Protein AF-A0A1E1EZQ5-F1 (afdb_monomer_lite)

Organism: NCBI:txid120107

Secondary structure (DSSP, 8-state):
--------------------------TTSHHHHHHHHHHHHHHHHHHHHHHHTT-HHHHHHHHHHTT-HHHHHHHHHH-PPPP-----------------------HHHHHHHHHHHHHHS-SSEESSSSEEEEEEEEETTEEEEEEEE-STT----HHHHHHHHHHHHTSTTHHHHHHTT-EEEEEEE-TTS-EEEEEEE-HHHHT-

Structure (mmCIF, N/CA/C/O backbone):
data_AF-A0A1E1EZQ5-F1
#
_entry.id   AF-A0A1E1EZQ5-F1
#
loop_
_atom_site.group_PDB
_atom_site.id
_atom_site.type_symbol
_atom_site.label_atom_id
_atom_site.label_alt_id
_atom_site.label_comp_id
_atom_site.label_asym_id
_atom_site.label_entity_id
_atom_site.label_seq_id
_atom_site.pdbx_PDB_ins_code
_atom_site.Cartn_x
_atom_site.Cartn_y
_atom_site.Cartn_z
_atom_site.occupancy
_atom_site.B_iso_or_equiv
_atom_site.auth_seq_id
_atom_site.auth_comp_id
_atom_site.auth_asym_id
_atom_site.auth_atom_id
_atom_site.pdbx_PDB_model_num
ATOM 1 N N . MET A 1 1 ? 50.805 39.319 35.632 1.00 49.75 1 MET A N 1
ATOM 2 C CA . MET A 1 1 ? 50.889 37.972 35.032 1.00 49.75 1 MET A CA 1
ATOM 3 C C . MET A 1 1 ? 51.175 36.987 36.149 1.00 49.75 1 MET A C 1
ATOM 5 O O . MET A 1 1 ? 52.251 37.059 36.720 1.00 49.75 1 MET A O 1
ATOM 9 N N . ALA A 1 2 ? 50.212 36.142 36.506 1.00 46.16 2 ALA A N 1
ATOM 10 C CA . ALA A 1 2 ? 50.426 34.969 37.350 1.00 46.16 2 ALA A CA 1
ATOM 11 C C . ALA A 1 2 ? 49.254 34.013 37.101 1.00 46.16 2 ALA A C 1
ATOM 13 O O . ALA A 1 2 ? 48.115 34.314 37.449 1.00 46.16 2 ALA A O 1
ATOM 14 N N . MET A 1 3 ? 49.540 32.925 36.389 1.00 56.03 3 MET A N 1
ATOM 15 C CA . MET A 1 3 ? 48.629 31.806 36.165 1.00 56.03 3 MET A CA 1
ATOM 16 C C . MET A 1 3 ? 48.591 30.947 37.431 1.00 56.03 3 MET A C 1
ATOM 18 O O . MET A 1 3 ? 49.641 30.698 38.021 1.00 56.03 3 MET A O 1
ATOM 22 N N . GLY A 1 4 ? 47.407 30.487 37.835 1.00 47.44 4 GLY A N 1
ATOM 23 C CA . GLY A 1 4 ? 47.242 29.657 39.025 1.00 47.44 4 GLY A CA 1
ATOM 24 C C . GLY A 1 4 ? 46.089 28.662 38.911 1.00 47.44 4 GLY A C 1
ATOM 25 O O . GLY A 1 4 ? 44.935 29.055 39.008 1.00 47.44 4 GLY A O 1
ATOM 26 N N . SER A 1 5 ? 46.482 27.393 38.771 1.00 51.91 5 SER A N 1
ATOM 27 C CA . SER A 1 5 ? 45.945 26.192 39.434 1.00 51.91 5 SER A CA 1
ATOM 28 C C . SER A 1 5 ? 44.525 25.686 39.148 1.00 51.91 5 SER A C 1
ATOM 30 O O . SER A 1 5 ? 43.537 26.382 39.335 1.00 51.91 5 SER A O 1
ATOM 32 N N . GLY A 1 6 ? 44.435 24.376 38.872 1.00 53.62 6 GLY A N 1
ATOM 33 C CA . GLY A 1 6 ? 43.202 23.610 39.074 1.00 53.62 6 GLY A CA 1
ATOM 34 C C . GLY A 1 6 ? 43.132 22.266 38.350 1.00 53.62 6 GLY A C 1
ATOM 35 O O . GLY A 1 6 ? 42.333 22.113 37.437 1.00 53.62 6 GLY A O 1
ATOM 36 N N . MET A 1 7 ? 43.963 21.298 38.752 1.00 53.16 7 MET A N 1
ATOM 37 C CA . MET A 1 7 ? 43.863 19.882 38.363 1.00 53.16 7 MET A CA 1
ATOM 38 C C . MET A 1 7 ? 42.531 19.257 38.804 1.00 53.16 7 MET A C 1
ATOM 40 O O . MET A 1 7 ? 42.135 19.442 39.952 1.00 53.16 7 MET A O 1
ATOM 44 N N . VAL A 1 8 ? 41.943 18.389 37.973 1.00 60.91 8 VAL A N 1
ATOM 45 C CA . VAL A 1 8 ? 41.099 17.277 38.447 1.00 60.91 8 VAL A CA 1
ATOM 46 C C . VAL A 1 8 ? 41.465 16.012 37.668 1.00 60.91 8 VAL A C 1
ATOM 48 O O . VAL A 1 8 ? 41.111 15.842 36.505 1.00 60.91 8 VAL A O 1
ATOM 51 N N . HIS A 1 9 ? 42.216 15.140 38.337 1.00 49.03 9 HIS A N 1
ATOM 52 C CA . HIS A 1 9 ? 42.412 13.735 37.990 1.00 49.03 9 HIS A CA 1
ATOM 53 C C . HIS A 1 9 ? 41.211 12.946 38.530 1.00 49.03 9 HIS A C 1
ATOM 55 O O . HIS A 1 9 ? 40.965 12.972 39.735 1.00 49.03 9 HIS A O 1
ATOM 61 N N . CYS A 1 10 ? 40.502 12.200 37.683 1.00 56.31 10 CYS A N 1
ATOM 62 C CA . CYS A 1 10 ? 39.579 11.159 38.139 1.00 56.31 10 CYS A CA 1
ATOM 63 C C . CYS A 1 10 ? 40.251 9.795 37.961 1.00 56.31 10 CYS A C 1
ATOM 65 O O . CYS A 1 10 ? 40.247 9.215 36.878 1.00 56.31 10 CYS A O 1
ATOM 67 N N . ASN A 1 11 ? 40.864 9.331 3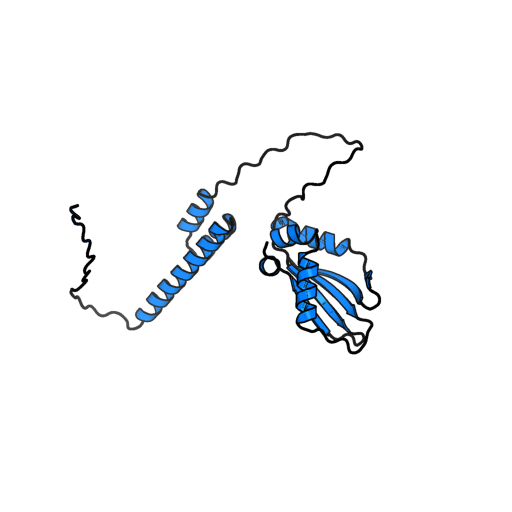9.051 1.00 53.50 11 ASN A N 1
ATOM 68 C CA . ASN A 1 11 ? 41.326 7.963 39.250 1.00 53.50 11 ASN A CA 1
ATOM 69 C C . ASN A 1 11 ? 40.144 7.039 39.600 1.00 53.50 11 ASN A C 1
ATOM 71 O O . ASN A 1 11 ? 39.260 7.422 40.358 1.00 53.50 11 ASN A O 1
ATOM 75 N N . THR A 1 12 ? 40.223 5.812 39.087 1.00 52.25 12 THR A N 1
ATOM 76 C CA . THR A 1 12 ? 40.051 4.547 39.823 1.00 52.25 12 THR A CA 1
ATOM 77 C C . THR A 1 12 ? 38.806 4.344 40.704 1.00 52.25 12 THR A C 1
ATOM 79 O O . THR A 1 12 ? 38.727 4.826 41.827 1.00 52.25 12 THR A O 1
ATOM 82 N N . MET A 1 13 ? 37.930 3.446 40.252 1.00 55.66 13 MET A N 1
ATOM 83 C CA . MET A 1 13 ? 37.245 2.449 41.094 1.00 55.66 13 MET A CA 1
ATOM 84 C C . MET A 1 13 ? 37.500 1.112 40.375 1.00 55.66 13 MET A C 1
ATOM 86 O O . MET A 1 13 ? 37.105 0.978 39.221 1.00 55.66 13 MET A O 1
ATOM 90 N N . ASP A 1 14 ? 38.351 0.183 40.813 1.00 55.91 14 ASP A N 1
ATOM 91 C CA . ASP A 1 14 ? 38.429 -0.570 42.077 1.00 55.91 14 ASP A CA 1
ATOM 92 C C . ASP A 1 14 ? 37.081 -1.113 42.568 1.00 55.91 14 ASP A C 1
ATOM 94 O O . ASP A 1 14 ? 36.277 -0.390 43.147 1.00 55.91 14 ASP A O 1
ATOM 98 N N . MET A 1 15 ? 36.849 -2.399 42.289 1.00 57.53 15 MET A N 1
ATOM 99 C CA . MET A 1 15 ? 35.826 -3.247 42.905 1.00 57.53 15 MET A CA 1
ATOM 100 C C . MET A 1 15 ? 36.392 -4.671 42.980 1.00 57.53 15 MET A C 1
ATOM 102 O O . MET A 1 15 ? 36.168 -5.499 42.094 1.00 57.53 15 MET A O 1
ATOM 106 N N . GLY A 1 16 ? 37.176 -4.932 44.026 1.00 55.81 16 GLY A N 1
ATOM 107 C CA . GLY A 1 16 ? 37.626 -6.264 44.417 1.00 55.81 16 GLY A CA 1
ATOM 108 C C . GLY A 1 16 ? 37.028 -6.701 45.760 1.00 55.81 16 GLY A C 1
ATOM 109 O O . GLY A 1 16 ? 37.144 -5.984 46.747 1.00 55.81 16 GLY A O 1
ATOM 110 N N . GLY A 1 17 ? 36.473 -7.921 45.789 1.00 50.09 17 GLY A N 1
ATOM 111 C CA . GLY A 1 17 ? 36.291 -8.763 46.987 1.00 50.09 17 GLY A CA 1
ATOM 112 C C . GLY A 1 17 ? 34.915 -8.691 47.674 1.00 50.09 17 GLY A C 1
ATOM 113 O O . GLY A 1 17 ? 34.327 -7.627 47.769 1.00 50.09 17 GLY A O 1
ATOM 114 N N . ALA A 1 18 ? 34.333 -9.765 48.219 1.00 50.53 18 ALA A N 1
ATOM 115 C CA . ALA A 1 18 ? 34.749 -11.163 48.340 1.00 50.53 18 ALA A CA 1
ATOM 116 C C . ALA A 1 18 ? 33.577 -12.035 48.870 1.00 50.53 18 ALA A C 1
ATOM 118 O O . ALA A 1 18 ? 32.635 -11.509 49.458 1.00 50.53 18 ALA A O 1
ATOM 119 N N . SER A 1 19 ? 33.753 -13.358 48.735 1.00 47.31 19 SER A N 1
ATOM 120 C CA . SER A 1 19 ? 33.275 -14.454 49.614 1.00 47.31 19 SER A CA 1
ATOM 121 C C . SER A 1 19 ? 31.797 -14.878 49.546 1.00 47.31 19 SER A C 1
ATOM 123 O O . SER A 1 19 ? 30.898 -14.116 49.869 1.00 47.31 19 SER A O 1
ATOM 125 N N . GLN A 1 20 ? 31.492 -16.046 48.959 1.00 54.00 20 GLN A N 1
ATOM 126 C CA . GLN A 1 20 ? 31.566 -17.433 49.493 1.00 54.00 20 GLN A CA 1
ATOM 127 C C . GLN A 1 20 ? 30.376 -17.811 50.386 1.00 54.00 20 GLN A C 1
ATOM 129 O O . GLN A 1 20 ? 30.293 -17.343 51.513 1.00 54.00 20 GLN A O 1
ATOM 134 N N . SER A 1 21 ? 29.532 -18.712 49.865 1.00 44.72 21 SER A N 1
ATOM 135 C CA . SER A 1 21 ? 29.052 -19.926 50.544 1.00 44.72 21 SER A CA 1
ATOM 136 C C . SER A 1 21 ? 28.427 -20.873 49.510 1.00 44.72 21 SER A C 1
ATOM 138 O O . SER A 1 21 ? 27.482 -20.509 48.810 1.00 44.72 21 SER A O 1
ATOM 140 N N . ASP A 1 22 ? 29.027 -22.061 49.408 1.00 56.16 22 ASP A N 1
ATOM 141 C CA . ASP A 1 22 ? 28.487 -23.295 48.838 1.00 56.16 22 ASP A CA 1
ATOM 142 C C . ASP A 1 22 ? 27.118 -23.632 49.438 1.00 56.16 22 ASP A C 1
ATOM 144 O O . ASP A 1 22 ? 26.966 -23.558 50.649 1.00 56.16 22 ASP A O 1
ATOM 148 N N . ASP A 1 23 ? 26.173 -24.057 48.596 1.00 40.31 23 ASP A N 1
ATOM 149 C CA . ASP A 1 23 ? 25.301 -25.206 48.866 1.00 40.31 23 ASP A CA 1
ATOM 150 C C . ASP A 1 23 ? 24.626 -25.628 47.553 1.00 40.31 23 ASP A C 1
ATOM 152 O O . ASP A 1 23 ? 23.948 -24.855 46.870 1.00 40.31 23 ASP A O 1
ATOM 156 N N . GLY A 1 24 ? 24.903 -26.864 47.143 1.00 49.12 24 GLY A N 1
ATOM 157 C CA . GLY A 1 24 ? 24.588 -27.383 45.822 1.00 49.12 24 GLY A CA 1
ATOM 158 C C . GLY A 1 24 ? 23.094 -27.470 45.534 1.00 49.12 24 GLY A C 1
ATOM 159 O O . GLY A 1 24 ? 22.380 -28.215 46.191 1.00 49.12 24 GLY A O 1
ATOM 160 N N . TYR A 1 25 ? 22.647 -26.813 44.463 1.00 42.19 25 TYR A N 1
ATOM 161 C CA . TYR A 1 25 ? 21.398 -27.149 43.786 1.00 42.19 25 TYR A CA 1
ATOM 162 C C . TYR A 1 25 ? 21.505 -26.912 42.275 1.00 42.19 25 TYR A C 1
ATOM 164 O O . TYR A 1 25 ? 21.705 -25.802 41.797 1.00 42.19 25 TYR A O 1
ATOM 172 N N . ALA A 1 26 ? 21.308 -28.006 41.540 1.00 44.31 26 ALA A N 1
ATOM 173 C CA . ALA A 1 26 ? 20.818 -28.087 40.168 1.00 44.31 26 ALA A CA 1
ATOM 174 C C . ALA A 1 26 ? 21.562 -27.290 39.071 1.00 44.31 26 ALA A C 1
ATOM 176 O O . ALA A 1 26 ? 21.316 -26.112 38.811 1.00 44.31 26 ALA A O 1
ATOM 177 N N . LEU A 1 27 ? 22.313 -28.051 38.271 1.00 44.97 27 LEU A N 1
ATOM 178 C CA . LEU A 1 27 ? 22.860 -27.774 36.930 1.00 44.97 27 LEU A CA 1
ATOM 179 C C . LEU A 1 27 ? 21.816 -27.356 35.852 1.00 44.97 27 LEU A C 1
ATOM 181 O O . LEU A 1 27 ? 22.033 -27.555 34.661 1.00 44.97 27 LEU A O 1
ATOM 185 N N . GLY A 1 28 ? 20.683 -26.760 36.244 1.00 45.84 28 GLY A N 1
ATOM 186 C CA . GLY A 1 28 ? 19.595 -26.306 35.370 1.00 45.84 28 GLY A CA 1
ATOM 187 C C . GLY A 1 28 ? 19.236 -24.814 35.466 1.00 45.84 28 GLY A C 1
ATOM 188 O O . GLY A 1 28 ? 18.397 -24.358 34.692 1.00 45.84 28 GLY A O 1
ATOM 189 N N . GLN A 1 29 ? 19.841 -24.023 36.367 1.00 46.94 29 GLN A N 1
ATOM 190 C CA . GLN A 1 29 ? 19.438 -22.616 36.588 1.00 46.94 29 GLN A CA 1
ATOM 191 C C . GLN A 1 29 ? 20.267 -21.545 35.847 1.00 46.94 29 GLN A C 1
ATOM 193 O O . GLN A 1 29 ? 19.779 -20.430 35.652 1.00 46.94 29 GLN A O 1
ATOM 198 N N . GLY A 1 30 ? 21.478 -21.852 35.365 1.00 43.47 30 GLY A N 1
ATOM 199 C CA . GLY A 1 30 ? 22.381 -20.840 34.785 1.00 43.47 30 GLY A CA 1
ATOM 200 C C . GLY A 1 30 ? 21.897 -20.225 33.464 1.00 43.47 30 GLY A C 1
ATOM 201 O O . GLY A 1 30 ? 21.996 -19.016 33.256 1.00 43.47 30 GLY A O 1
ATOM 202 N N . ILE A 1 31 ? 21.300 -21.034 32.584 1.00 47.28 31 ILE A N 1
ATOM 203 C CA . ILE A 1 31 ? 20.773 -20.559 31.293 1.00 47.28 31 ILE A CA 1
ATOM 204 C C . ILE A 1 31 ? 19.372 -19.950 31.472 1.00 47.28 31 ILE A C 1
ATOM 206 O O . ILE A 1 31 ? 19.047 -18.944 30.844 1.00 47.28 31 ILE A O 1
ATOM 210 N N . GLY A 1 32 ? 18.564 -20.486 32.394 1.00 44.72 32 GLY A N 1
ATOM 211 C CA . GLY A 1 32 ? 17.234 -19.958 32.711 1.00 44.72 32 GLY A CA 1
ATOM 212 C C . GLY A 1 32 ? 17.267 -18.525 33.254 1.00 44.72 32 GLY A C 1
ATOM 213 O O . GLY A 1 32 ? 16.461 -17.698 32.832 1.00 44.72 32 GLY A O 1
ATOM 214 N N . ALA A 1 33 ? 18.240 -18.193 34.111 1.00 45.53 33 ALA A N 1
ATOM 215 C CA . ALA A 1 33 ? 18.406 -16.843 34.658 1.00 45.53 33 ALA A CA 1
ATOM 216 C C . ALA A 1 33 ? 18.876 -15.816 33.606 1.00 45.53 33 ALA A C 1
ATOM 218 O O . ALA A 1 33 ? 18.446 -14.660 33.626 1.00 45.53 33 ALA A O 1
ATOM 219 N N . LEU A 1 34 ? 19.706 -16.234 32.644 1.00 44.53 34 LEU A N 1
ATOM 220 C CA . LEU A 1 34 ? 20.124 -15.397 31.512 1.00 44.53 34 LEU A CA 1
ATOM 221 C C . LEU A 1 34 ? 18.986 -15.194 30.500 1.00 44.53 34 LEU A C 1
ATOM 223 O O . LEU A 1 34 ? 18.794 -14.078 30.016 1.00 44.53 34 LEU A O 1
ATOM 227 N N . ILE A 1 35 ? 18.173 -16.225 30.242 1.00 48.00 35 ILE A N 1
ATOM 228 C CA . ILE A 1 35 ? 16.964 -16.114 29.410 1.00 48.00 35 ILE A CA 1
ATOM 229 C C . ILE A 1 35 ? 15.911 -15.228 30.098 1.00 48.00 35 ILE A C 1
ATOM 231 O O . ILE A 1 35 ? 15.263 -14.417 29.431 1.00 48.00 35 ILE A O 1
ATOM 235 N N . ALA A 1 36 ? 15.772 -15.314 31.424 1.00 49.09 36 ALA A N 1
ATOM 236 C CA . ALA A 1 36 ? 14.891 -14.444 32.201 1.00 49.09 36 ALA A CA 1
ATOM 237 C C . ALA A 1 36 ? 15.356 -12.974 32.173 1.00 49.09 36 ALA A C 1
ATOM 239 O O . ALA A 1 36 ? 14.542 -12.089 31.906 1.00 49.09 36 ALA A O 1
ATOM 240 N N . ARG A 1 37 ? 16.663 -12.702 32.341 1.00 52.97 37 ARG A N 1
ATOM 241 C CA . ARG A 1 37 ? 17.233 -11.342 32.219 1.00 52.97 37 ARG A CA 1
ATOM 242 C C . ARG A 1 37 ? 17.135 -10.776 30.799 1.00 52.97 37 ARG A C 1
ATOM 244 O O . ARG A 1 37 ? 16.826 -9.598 30.633 1.00 52.97 37 ARG A O 1
ATOM 251 N N . GLY A 1 38 ? 17.353 -11.600 29.773 1.00 54.94 38 GLY A N 1
ATOM 252 C CA . GLY A 1 38 ? 17.235 -11.181 28.373 1.00 54.94 38 GLY A CA 1
ATOM 253 C C . GLY A 1 38 ? 15.808 -10.768 28.002 1.00 54.94 38 GLY A C 1
ATOM 254 O O . GLY A 1 38 ? 15.601 -9.717 27.394 1.00 54.94 38 GLY A O 1
ATOM 255 N N . ARG A 1 39 ? 14.811 -11.550 28.440 1.00 63.34 39 ARG A N 1
ATOM 256 C CA . ARG A 1 39 ? 13.388 -11.249 28.210 1.00 63.34 39 ARG A CA 1
ATOM 257 C C . ARG A 1 39 ? 12.944 -9.957 28.892 1.00 63.34 39 ARG A C 1
ATOM 259 O O . ARG A 1 39 ? 12.151 -9.215 28.313 1.00 63.34 39 ARG A O 1
ATOM 266 N N . GLU A 1 40 ? 13.482 -9.658 30.071 1.00 74.62 40 GLU A N 1
ATOM 267 C CA . GLU A 1 40 ? 13.155 -8.432 30.800 1.00 74.62 40 GLU A CA 1
ATOM 268 C C . GLU A 1 40 ? 13.688 -7.171 30.094 1.00 74.62 40 GLU A C 1
ATOM 270 O O . GLU A 1 40 ? 12.958 -6.188 29.949 1.00 74.62 40 GLU A O 1
ATOM 275 N N . ASN A 1 41 ? 14.915 -7.207 29.564 1.00 76.12 41 ASN A N 1
ATOM 276 C CA . ASN A 1 41 ? 15.474 -6.073 28.819 1.00 76.12 41 ASN A CA 1
ATOM 277 C C . ASN A 1 41 ? 14.702 -5.786 27.524 1.00 76.12 41 ASN A C 1
ATOM 279 O O . ASN A 1 41 ? 14.422 -4.626 27.212 1.00 76.12 41 ASN A O 1
ATOM 283 N N . SER A 1 42 ? 14.305 -6.825 26.784 1.00 80.19 42 SER A N 1
ATOM 284 C CA . SER A 1 42 ? 13.473 -6.657 25.586 1.00 80.19 42 SER A CA 1
ATOM 285 C C . SER A 1 42 ? 12.086 -6.111 25.921 1.00 80.19 42 SER A C 1
ATOM 287 O O . SER A 1 42 ? 11.571 -5.262 25.193 1.00 80.19 42 SER A O 1
ATOM 289 N N . PHE A 1 43 ? 11.497 -6.559 27.033 1.00 86.81 43 PHE A N 1
ATOM 290 C CA . PHE A 1 43 ? 10.214 -6.062 27.513 1.00 86.81 43 PHE A CA 1
ATOM 291 C C . PHE A 1 43 ? 10.279 -4.567 27.849 1.00 86.81 43 PHE A C 1
ATOM 293 O O . PHE A 1 43 ? 9.500 -3.791 27.299 1.00 86.81 43 PHE A O 1
ATOM 300 N N . ARG A 1 44 ? 11.255 -4.139 28.662 1.00 84.69 44 ARG A N 1
ATOM 301 C CA . ARG A 1 44 ? 11.428 -2.723 29.036 1.00 84.69 44 ARG A CA 1
ATOM 302 C C . ARG A 1 44 ? 11.678 -1.832 27.826 1.00 84.69 44 ARG A C 1
ATOM 304 O O . ARG A 1 44 ? 11.079 -0.767 27.725 1.00 84.69 44 ARG A O 1
ATOM 311 N N . LYS A 1 45 ? 12.510 -2.283 26.879 1.00 87.25 45 LYS A N 1
ATOM 312 C CA . LYS A 1 45 ? 12.786 -1.536 25.644 1.00 87.25 45 LYS A CA 1
ATOM 313 C C . LYS A 1 45 ? 11.523 -1.358 24.800 1.00 87.25 45 LYS A C 1
ATOM 315 O O . LYS A 1 45 ? 11.288 -0.271 24.283 1.00 87.25 45 LYS A O 1
ATOM 320 N N . LYS A 1 46 ? 10.692 -2.400 24.697 1.00 88.19 46 LYS A N 1
ATOM 321 C CA . LYS A 1 46 ? 9.451 -2.361 23.915 1.00 88.19 46 LYS A CA 1
ATOM 322 C C . LYS A 1 46 ? 8.370 -1.505 24.577 1.00 88.19 46 LYS A C 1
ATOM 324 O O . LYS A 1 46 ? 7.772 -0.681 23.897 1.00 88.19 46 LYS A O 1
ATOM 329 N N . VAL A 1 47 ? 8.174 -1.644 25.889 1.00 86.69 47 VAL A N 1
ATOM 330 C CA . VAL A 1 47 ? 7.253 -0.793 26.663 1.00 86.69 47 VAL A CA 1
ATOM 331 C C . VAL A 1 47 ? 7.701 0.668 26.611 1.00 86.69 47 VAL A C 1
ATOM 333 O O . VAL A 1 47 ? 6.892 1.539 26.318 1.00 86.69 47 VAL A O 1
ATOM 336 N N . GLY A 1 48 ? 8.995 0.944 26.797 1.00 85.00 48 GLY A N 1
ATOM 337 C CA . GLY A 1 48 ? 9.546 2.296 26.683 1.00 85.00 48 GLY A CA 1
ATOM 338 C C . GLY A 1 48 ? 9.353 2.902 25.291 1.00 85.00 48 GLY A C 1
ATOM 339 O O . GLY A 1 48 ? 9.006 4.071 25.182 1.00 85.00 48 GLY A O 1
ATOM 340 N N . GLN A 1 49 ? 9.502 2.105 24.229 1.00 85.94 49 GLN A N 1
ATOM 341 C CA . GLN A 1 49 ? 9.240 2.556 22.861 1.00 85.94 49 GLN A CA 1
ATOM 342 C C . GLN A 1 49 ? 7.752 2.854 22.620 1.00 85.94 49 GLN A C 1
ATOM 344 O O . GLN A 1 49 ? 7.433 3.851 21.982 1.00 85.94 49 GLN A O 1
ATOM 349 N N . MET A 1 50 ? 6.841 2.031 23.150 1.00 86.81 50 MET A N 1
ATOM 350 C CA . MET A 1 50 ? 5.394 2.276 23.067 1.00 86.81 50 MET A CA 1
ATOM 351 C C . MET A 1 50 ? 5.001 3.563 23.799 1.00 86.81 50 MET A C 1
ATOM 353 O O . MET A 1 50 ? 4.313 4.403 23.227 1.00 86.81 50 MET A O 1
ATOM 357 N N . LEU A 1 51 ? 5.525 3.769 25.011 1.00 84.44 51 LEU A N 1
ATOM 358 C CA . LEU A 1 51 ? 5.297 4.993 25.780 1.00 84.44 51 LEU A CA 1
ATOM 359 C C . LEU A 1 51 ? 5.879 6.232 25.085 1.00 84.44 51 LEU A C 1
ATOM 361 O O . LEU A 1 51 ? 5.208 7.257 25.014 1.00 84.44 51 LEU A O 1
ATOM 365 N N . ALA A 1 52 ? 7.085 6.137 24.516 1.00 77.31 52 ALA A N 1
ATOM 366 C CA . ALA A 1 52 ? 7.702 7.230 23.759 1.00 77.31 52 ALA A CA 1
ATOM 367 C C . ALA A 1 52 ? 6.903 7.612 22.499 1.00 77.31 52 ALA A C 1
ATOM 369 O O . ALA A 1 52 ? 6.903 8.772 22.100 1.00 77.31 52 ALA A O 1
ATOM 370 N N . ASN A 1 53 ? 6.191 6.653 21.902 1.00 75.69 53 ASN A N 1
ATOM 371 C CA . ASN A 1 53 ? 5.309 6.879 20.756 1.00 75.69 53 ASN A CA 1
ATOM 372 C C . ASN A 1 53 ? 3.909 7.389 21.152 1.00 75.69 53 ASN A C 1
ATOM 374 O O . ASN A 1 53 ? 3.067 7.580 20.276 1.00 75.69 53 ASN A O 1
ATOM 378 N N . GLY A 1 54 ? 3.637 7.577 22.449 1.00 81.62 54 GLY A N 1
ATOM 379 C CA . GLY A 1 54 ? 2.319 7.965 22.960 1.00 81.62 54 GLY A CA 1
ATOM 380 C C . GLY A 1 54 ? 1.294 6.825 23.007 1.00 81.62 54 GLY A C 1
ATOM 381 O O . GLY A 1 54 ? 0.127 7.074 23.304 1.00 81.62 54 GLY A O 1
ATOM 382 N N . ASP A 1 55 ? 1.702 5.575 22.758 1.00 84.94 55 ASP A N 1
ATOM 383 C CA . ASP A 1 55 ? 0.832 4.393 22.811 1.00 84.94 55 ASP A CA 1
ATOM 384 C C . ASP A 1 55 ? 0.752 3.825 24.236 1.00 84.94 55 ASP A C 1
ATOM 386 O O . ASP A 1 55 ? 1.303 2.780 24.599 1.00 84.94 55 ASP A O 1
ATOM 390 N N . CYS A 1 56 ? 0.073 4.603 25.065 1.00 87.44 56 CYS A N 1
ATOM 391 C CA . CYS A 1 56 ? -0.112 4.386 26.491 1.00 87.44 56 CYS A CA 1
ATOM 392 C C . CYS A 1 56 ? -0.940 3.112 26.785 1.00 87.44 56 CYS A C 1
ATOM 394 O O . CYS A 1 56 ? -0.577 2.290 27.631 1.00 87.44 56 CYS A O 1
ATOM 396 N N . GLU A 1 57 ? -2.024 2.902 26.030 1.00 86.88 57 GLU A N 1
ATOM 397 C CA . GLU A 1 57 ? -2.891 1.720 26.144 1.00 86.88 57 GLU A CA 1
ATOM 398 C C . GLU A 1 57 ? -2.212 0.444 25.631 1.00 86.88 57 GLU A C 1
ATOM 400 O O . GLU A 1 57 ? -2.314 -0.610 26.271 1.00 86.88 57 GLU A O 1
ATOM 405 N N . GLY A 1 58 ? -1.486 0.522 24.510 1.00 87.94 58 GLY A N 1
ATOM 406 C CA . GLY A 1 58 ? -0.736 -0.606 23.964 1.00 87.94 58 GLY A CA 1
ATOM 407 C C . GLY A 1 58 ? 0.355 -1.085 24.919 1.00 87.94 58 GLY A C 1
ATOM 408 O O . GLY A 1 58 ? 0.488 -2.291 25.154 1.00 87.94 58 GLY A O 1
ATOM 409 N N . ALA A 1 59 ? 1.068 -0.150 25.555 1.00 90.12 59 ALA A N 1
ATOM 410 C CA . ALA A 1 59 ? 2.059 -0.451 26.586 1.00 90.12 59 ALA A CA 1
ATOM 411 C C . ALA A 1 59 ? 1.444 -1.185 27.793 1.00 90.12 59 ALA A C 1
ATOM 413 O O . ALA A 1 59 ? 1.992 -2.197 28.244 1.00 90.12 59 ALA A O 1
ATOM 414 N N . ALA A 1 60 ? 0.287 -0.725 28.282 1.00 88.62 60 ALA A N 1
ATOM 415 C CA . ALA A 1 60 ? -0.419 -1.354 29.396 1.00 88.62 60 ALA A CA 1
ATOM 416 C C . ALA A 1 60 ? -0.891 -2.776 29.048 1.00 88.62 60 ALA A C 1
ATOM 418 O O . ALA A 1 60 ? -0.617 -3.720 29.792 1.00 88.62 60 ALA A O 1
ATOM 419 N N . ARG A 1 61 ? -1.531 -2.970 27.885 1.00 88.19 61 ARG A N 1
ATOM 420 C CA . ARG A 1 61 ? -1.993 -4.301 27.443 1.00 88.19 61 ARG A CA 1
ATOM 421 C C . ARG A 1 61 ? -0.834 -5.270 27.241 1.00 88.19 61 ARG A C 1
ATOM 423 O O . ARG A 1 61 ? -0.932 -6.424 27.653 1.00 88.19 61 ARG A O 1
ATOM 430 N N . PHE A 1 62 ? 0.277 -4.802 26.676 1.00 89.44 62 PHE A N 1
ATOM 431 C CA . PHE A 1 62 ? 1.472 -5.622 26.502 1.00 89.44 62 PHE A CA 1
ATOM 432 C C . PHE A 1 62 ? 2.073 -6.059 27.848 1.00 89.44 62 PHE A C 1
ATOM 434 O O . PHE A 1 62 ? 2.503 -7.204 27.987 1.00 89.44 62 PHE A O 1
ATOM 441 N N . ALA A 1 63 ? 2.060 -5.189 28.864 1.00 87.12 63 ALA A N 1
ATOM 442 C CA . ALA A 1 63 ? 2.486 -5.539 30.219 1.00 87.12 63 ALA A CA 1
ATOM 443 C C . ALA A 1 63 ? 1.580 -6.598 30.871 1.00 87.12 63 ALA A C 1
ATOM 445 O O . ALA A 1 63 ? 2.088 -7.575 31.429 1.00 87.12 63 ALA A O 1
ATOM 446 N N . LEU A 1 64 ? 0.259 -6.458 30.734 1.00 85.56 64 LEU A N 1
ATOM 447 C CA . LEU A 1 64 ? -0.713 -7.431 31.243 1.00 85.56 64 LEU A CA 1
ATOM 448 C C . LEU A 1 64 ? -0.565 -8.799 30.558 1.00 85.56 64 LEU A C 1
ATOM 450 O O . LEU A 1 64 ? -0.519 -9.822 31.238 1.00 85.56 64 LEU A O 1
ATOM 454 N N . GLU A 1 65 ? -0.411 -8.825 29.230 1.00 86.94 65 GLU A N 1
ATOM 455 C CA . GLU A 1 65 ? -0.254 -10.064 28.452 1.00 86.94 65 GLU A CA 1
ATOM 456 C C . GLU A 1 65 ? 1.025 -10.828 28.824 1.00 86.94 65 GLU A C 1
ATOM 458 O O . GLU A 1 65 ? 1.062 -12.058 28.809 1.00 86.94 65 GLU A O 1
ATOM 463 N N . LYS A 1 66 ? 2.088 -10.112 29.208 1.00 88.06 66 LYS A N 1
ATOM 464 C CA . LYS A 1 66 ? 3.329 -10.724 29.709 1.00 88.06 66 LYS A CA 1
ATOM 465 C C . LYS A 1 66 ? 3.286 -11.070 31.200 1.00 88.06 66 LYS A C 1
ATOM 467 O O . LYS A 1 66 ? 4.322 -11.416 31.766 1.00 88.06 66 LYS A O 1
ATOM 472 N N . GLY A 1 67 ? 2.110 -11.011 31.829 1.00 86.62 67 GLY A N 1
ATOM 473 C CA . GLY A 1 67 ? 1.900 -11.390 33.226 1.00 86.62 67 GLY A CA 1
ATOM 474 C C . GLY A 1 67 ? 2.459 -10.384 34.235 1.00 86.62 67 GLY A C 1
ATOM 475 O O . GLY A 1 67 ? 2.632 -10.719 35.403 1.00 86.62 67 GLY A O 1
ATOM 476 N N . ARG A 1 68 ? 2.764 -9.150 33.812 1.00 84.12 68 ARG A N 1
ATOM 477 C CA . ARG A 1 68 ? 3.211 -8.051 34.684 1.00 84.12 68 ARG A CA 1
ATOM 478 C C . ARG A 1 68 ? 2.003 -7.197 35.072 1.00 84.12 68 ARG A C 1
ATOM 480 O O . ARG A 1 68 ? 1.900 -6.036 34.683 1.00 84.12 68 ARG A O 1
ATOM 487 N N . LEU A 1 69 ? 1.081 -7.813 35.813 1.00 83.25 69 LEU A N 1
ATOM 488 C CA . LEU A 1 69 ? -0.223 -7.241 36.171 1.00 83.25 69 LEU A CA 1
ATOM 489 C C . LEU A 1 69 ? -0.104 -5.882 36.877 1.00 83.25 69 LEU A C 1
ATOM 491 O O . LEU A 1 69 ? -0.796 -4.941 36.500 1.00 83.25 69 LEU A O 1
ATOM 495 N N . GLU A 1 70 ? 0.819 -5.764 37.834 1.00 81.31 70 GLU A N 1
ATOM 496 C CA . GLU A 1 70 ? 1.029 -4.526 38.597 1.00 81.31 70 GLU A CA 1
ATOM 497 C C . GLU A 1 70 ? 1.537 -3.387 37.713 1.00 81.31 70 GLU A C 1
ATOM 499 O O . GLU A 1 70 ? 0.961 -2.304 37.704 1.00 81.31 70 GLU A O 1
ATOM 504 N N . LEU A 1 71 ? 2.550 -3.653 36.883 1.00 81.12 71 LEU A N 1
ATOM 505 C CA . LEU A 1 71 ? 3.092 -2.653 35.964 1.00 81.12 71 LEU A CA 1
ATOM 506 C C . LEU A 1 71 ? 2.056 -2.227 34.916 1.00 81.12 71 LEU A C 1
ATOM 508 O O . LEU A 1 71 ? 1.954 -1.047 34.597 1.00 81.12 71 LEU A O 1
ATOM 512 N N . GLY A 1 72 ? 1.282 -3.174 34.379 1.00 81.12 72 GLY A N 1
ATOM 513 C CA . GLY A 1 72 ? 0.219 -2.869 33.423 1.00 81.12 72 GLY A CA 1
ATOM 514 C C . GLY A 1 72 ? -0.870 -1.979 34.023 1.00 81.12 72 GLY A C 1
ATOM 515 O O . GLY A 1 72 ? -1.314 -1.039 33.365 1.00 81.12 72 GLY A O 1
ATOM 516 N N . ALA A 1 73 ? -1.251 -2.226 35.279 1.00 81.62 73 ALA A N 1
ATOM 517 C CA . ALA A 1 73 ? -2.210 -1.393 36.000 1.00 81.62 73 ALA A CA 1
ATOM 518 C C . ALA A 1 73 ? -1.654 0.010 36.309 1.00 81.62 73 ALA A C 1
ATOM 520 O O . ALA A 1 73 ? -2.375 0.995 36.150 1.00 81.62 73 ALA A O 1
ATOM 521 N N . ASP A 1 74 ? -0.378 0.120 36.690 1.00 84.06 74 ASP A N 1
ATOM 522 C CA . ASP A 1 74 ? 0.277 1.407 36.964 1.00 84.06 74 ASP A CA 1
ATOM 523 C C . ASP A 1 74 ? 0.422 2.267 35.697 1.00 84.06 74 ASP A C 1
ATOM 525 O O . ASP A 1 74 ? 0.127 3.466 35.703 1.00 84.06 74 ASP A O 1
ATOM 529 N N . ILE A 1 75 ? 0.781 1.648 34.564 1.00 82.25 75 ILE A N 1
ATOM 530 C CA . ILE A 1 75 ? 0.808 2.321 33.257 1.00 82.25 75 ILE A CA 1
ATOM 531 C C . ILE A 1 75 ? -0.604 2.795 32.888 1.00 82.25 75 ILE A C 1
ATOM 533 O O . ILE A 1 75 ? -0.793 3.968 32.584 1.00 82.25 75 ILE A O 1
ATOM 537 N N . ALA A 1 76 ? -1.620 1.934 32.998 1.00 81.19 76 ALA A N 1
ATOM 538 C CA . ALA A 1 76 ? -3.000 2.312 32.685 1.00 81.19 76 ALA A CA 1
ATOM 539 C C . ALA A 1 76 ? -3.518 3.470 33.560 1.00 81.19 76 ALA A C 1
ATOM 541 O O . ALA A 1 76 ? -4.242 4.337 33.077 1.00 81.19 76 ALA A O 1
ATOM 542 N N . LYS A 1 77 ? -3.128 3.512 34.840 1.00 83.50 77 LYS A N 1
ATOM 543 C CA . LYS A 1 77 ? -3.537 4.555 35.791 1.00 83.50 77 LYS A CA 1
ATOM 544 C C . LYS A 1 77 ? -2.794 5.879 35.589 1.00 83.50 77 LYS A C 1
ATOM 546 O O . LYS A 1 77 ? -3.368 6.942 35.825 1.00 83.50 77 LYS A O 1
ATOM 551 N N . SER A 1 78 ? -1.526 5.824 35.181 1.00 80.12 78 SER A N 1
ATOM 552 C CA . SER A 1 78 ? -0.704 7.009 34.892 1.00 80.12 78 SER A CA 1
ATOM 553 C C . SER A 1 78 ? -1.021 7.637 33.533 1.00 80.12 78 SER A C 1
ATOM 555 O O . SER A 1 78 ? -0.839 8.845 33.364 1.00 80.12 78 SER A O 1
ATOM 557 N N . CYS A 1 79 ? -1.585 6.867 32.601 1.00 77.75 79 CYS A N 1
ATOM 558 C CA . CYS A 1 79 ? -2.167 7.390 31.372 1.00 77.75 79 CYS A CA 1
ATOM 559 C C . CYS A 1 79 ? -3.459 8.160 31.687 1.00 77.75 79 CYS A C 1
ATOM 561 O O . CYS A 1 79 ? -4.568 7.646 31.564 1.00 77.75 79 CYS A O 1
ATOM 563 N N . LYS A 1 80 ? -3.331 9.433 32.083 1.00 57.94 80 LYS A N 1
ATOM 564 C CA . LYS A 1 80 ? -4.450 10.375 31.984 1.00 57.94 80 LYS A CA 1
ATOM 565 C C . LYS A 1 80 ? -4.758 10.553 30.494 1.00 57.94 80 LYS A C 1
ATOM 567 O O . LYS A 1 80 ? -3.889 11.073 29.791 1.00 57.94 80 LYS A O 1
ATOM 572 N N . PRO A 1 81 ? -5.946 10.162 29.992 1.00 51.47 81 PRO A N 1
ATOM 573 C CA . PRO A 1 81 ? -6.349 10.584 28.661 1.00 51.47 81 PRO A CA 1
ATOM 574 C C . PRO A 1 81 ? -6.293 12.112 28.638 1.00 51.47 81 PRO A C 1
ATOM 576 O O . PRO A 1 81 ? -6.766 12.766 29.575 1.00 51.47 81 PRO A O 1
ATOM 579 N N . ALA A 1 82 ? -5.666 12.688 27.610 1.00 42.94 82 ALA A N 1
ATOM 580 C CA . ALA A 1 82 ? -5.770 14.123 27.385 1.00 42.94 82 ALA A CA 1
ATOM 581 C C . ALA A 1 82 ? -7.270 14.479 27.395 1.00 42.94 82 ALA A C 1
ATOM 583 O O . ALA A 1 82 ? -8.053 13.756 26.767 1.00 42.94 82 ALA A O 1
ATOM 584 N N . PRO A 1 83 ? -7.705 15.499 28.158 1.00 36.72 83 PRO A N 1
ATOM 585 C CA . PRO A 1 83 ? -9.124 15.782 28.299 1.00 36.72 83 PRO A CA 1
ATOM 586 C C . PRO A 1 83 ? -9.740 15.997 26.911 1.00 36.72 83 PRO A C 1
ATOM 588 O O . PRO A 1 83 ? -9.116 16.656 26.072 1.00 36.72 83 PRO A O 1
ATOM 591 N N . PRO A 1 84 ? -10.943 15.456 26.648 1.00 40.88 84 PRO A N 1
ATOM 592 C CA . PRO A 1 84 ? -11.639 15.729 25.406 1.00 40.88 84 PRO A CA 1
ATOM 593 C C . PRO A 1 84 ? -11.919 17.232 25.373 1.00 40.88 84 PRO A C 1
ATOM 595 O O . PRO A 1 84 ? -12.702 17.740 26.176 1.00 40.88 84 PRO A O 1
ATOM 598 N N . MET A 1 85 ? -11.255 17.962 24.476 1.00 39.22 85 MET A N 1
ATOM 599 C CA . MET A 1 85 ? -11.680 19.316 24.137 1.00 39.22 85 MET A CA 1
ATOM 600 C C . MET A 1 85 ? -13.093 19.184 23.575 1.00 39.22 85 MET A C 1
ATOM 602 O O . MET A 1 85 ? -13.317 18.586 22.523 1.00 39.22 85 MET A O 1
ATOM 606 N N . ALA A 1 86 ? -14.042 19.628 24.390 1.00 36.56 86 ALA A N 1
ATOM 607 C CA . ALA A 1 86 ? -15.456 19.403 24.227 1.00 36.56 86 ALA A CA 1
ATOM 608 C C . ALA A 1 86 ? -15.969 19.953 22.894 1.00 36.56 86 ALA A C 1
ATOM 610 O O . ALA A 1 86 ? -15.689 21.086 22.505 1.00 36.56 86 ALA A O 1
ATOM 611 N N . SER A 1 87 ? -16.805 19.134 22.257 1.00 51.03 87 SER A N 1
ATOM 612 C CA . SER A 1 87 ? -17.854 19.584 21.353 1.00 51.03 87 SER A CA 1
ATOM 613 C C . SER A 1 87 ? -18.645 20.732 21.977 1.00 51.03 87 SER A C 1
ATOM 615 O O . SER A 1 87 ? -19.279 20.568 23.018 1.00 51.03 87 SER A O 1
ATOM 617 N N . ALA A 1 88 ? -18.683 21.858 21.282 1.00 38.81 88 ALA A N 1
ATOM 618 C CA . ALA A 1 88 ? -19.799 22.786 21.306 1.00 38.81 88 ALA A CA 1
ATOM 619 C C . ALA A 1 88 ? -19.958 23.349 19.887 1.00 38.81 88 ALA A C 1
ATOM 621 O O . ALA A 1 88 ? -18.983 23.401 19.145 1.00 38.81 88 ALA A O 1
ATOM 622 N N . TYR A 1 89 ? -21.184 23.756 19.552 1.00 34.62 89 TYR A N 1
ATOM 623 C CA . TYR A 1 89 ? -21.713 24.161 18.236 1.00 34.62 89 TYR A CA 1
ATOM 624 C C . TYR A 1 89 ? -22.221 22.971 17.400 1.00 34.62 89 TYR A C 1
ATOM 626 O O . TYR A 1 89 ? -21.501 22.368 16.618 1.00 34.62 89 TYR A O 1
ATOM 634 N N . ILE A 1 90 ? -23.402 22.425 17.715 1.00 41.75 90 ILE A N 1
ATOM 635 C CA . ILE A 1 90 ? -24.756 22.955 17.430 1.00 41.75 90 ILE A CA 1
ATOM 636 C C . ILE A 1 90 ? -25.039 23.045 15.923 1.00 41.75 90 ILE A C 1
ATOM 638 O O . ILE A 1 90 ? -24.443 23.827 15.192 1.00 41.75 90 ILE A O 1
ATOM 642 N N . ASN A 1 91 ? -26.025 22.240 15.520 1.00 58.38 91 ASN A N 1
ATOM 643 C CA . ASN A 1 91 ? -26.799 22.275 14.282 1.00 58.38 91 ASN A CA 1
ATOM 644 C C . ASN A 1 91 ? -26.988 23.677 13.673 1.00 58.38 91 ASN A C 1
ATOM 646 O O . ASN A 1 91 ? -27.538 24.541 14.354 1.00 58.38 91 ASN A O 1
ATOM 650 N N . LYS A 1 92 ? -26.668 23.831 12.374 1.00 36.47 92 LYS A N 1
ATOM 651 C CA . LYS A 1 92 ? -27.498 24.445 11.300 1.00 36.47 92 LYS A CA 1
ATOM 652 C C . LYS A 1 92 ? -26.649 24.634 10.019 1.00 36.47 92 LYS A C 1
ATOM 654 O O . LYS A 1 92 ? -25.718 25.430 10.057 1.00 36.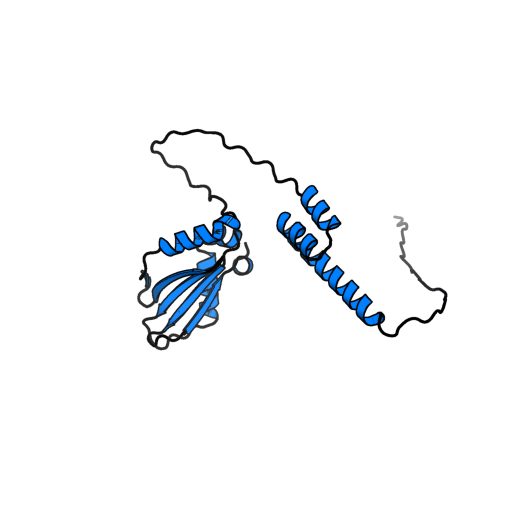47 92 LYS A O 1
ATOM 659 N N . PRO A 1 93 ? -26.939 23.973 8.877 1.00 56.97 93 PRO A N 1
ATOM 660 C CA . PRO A 1 93 ? -26.369 24.386 7.590 1.00 56.97 93 PRO A CA 1
ATOM 661 C C . PRO A 1 93 ? -27.082 25.672 7.123 1.00 56.97 93 PRO A C 1
ATOM 663 O O . PRO A 1 93 ? -28.296 25.791 7.326 1.00 56.97 93 PRO A O 1
ATOM 666 N N . PRO A 1 94 ? -26.367 26.654 6.537 1.00 52.25 94 PRO A N 1
ATOM 667 C CA . PRO A 1 94 ? -26.093 26.567 5.101 1.00 52.25 94 PRO A CA 1
ATOM 668 C C . PRO A 1 94 ? -24.738 27.140 4.628 1.00 52.25 94 PRO A C 1
ATOM 670 O O . PRO A 1 94 ? -24.121 27.975 5.275 1.00 52.25 94 PRO A O 1
ATOM 673 N N . ALA A 1 95 ? -24.349 26.659 3.442 1.00 51.31 95 ALA A N 1
ATOM 674 C CA . ALA A 1 95 ? -23.573 27.306 2.378 1.00 51.31 95 ALA A CA 1
ATOM 675 C C . ALA A 1 95 ? -22.508 28.354 2.764 1.00 51.31 95 ALA A C 1
ATOM 677 O O . ALA A 1 95 ? -22.819 29.501 3.066 1.00 51.31 95 ALA A O 1
ATOM 678 N N . GLY A 1 96 ? -21.237 27.995 2.579 1.00 44.66 96 GLY A N 1
ATOM 679 C CA . GLY A 1 96 ? -20.126 28.950 2.573 1.00 44.66 96 GLY A CA 1
ATOM 680 C C . GLY A 1 96 ? -18.853 28.303 3.093 1.00 44.66 96 GLY A C 1
ATOM 681 O O . GLY A 1 96 ? -18.822 27.835 4.222 1.00 44.66 96 GLY A O 1
ATOM 682 N N . GLY A 1 97 ? -17.839 28.209 2.234 1.00 50.34 97 GLY A N 1
ATOM 683 C CA . GLY A 1 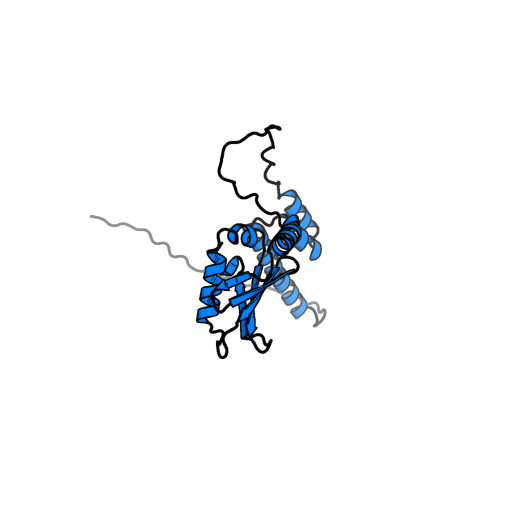97 ? -16.648 27.387 2.432 1.00 50.34 97 GLY A CA 1
ATOM 684 C C . GLY A 1 97 ? -15.869 27.625 3.727 1.00 50.34 97 GLY A C 1
ATOM 685 O O . GLY A 1 97 ? -15.806 28.727 4.263 1.00 50.34 97 GLY A O 1
ATOM 686 N N . SER A 1 98 ? -15.212 26.564 4.192 1.00 37.44 98 SER A N 1
ATOM 687 C CA . SER A 1 98 ? -14.029 26.623 5.051 1.00 37.44 98 SER A CA 1
ATOM 688 C C . SER A 1 98 ? -13.301 25.284 4.989 1.00 37.44 98 SER A C 1
ATOM 690 O O . SER A 1 98 ? -13.925 24.226 4.925 1.00 37.44 98 SER A O 1
ATOM 692 N N . ALA A 1 99 ? -11.975 25.365 4.927 1.00 42.25 99 ALA A N 1
ATOM 693 C CA . ALA A 1 99 ? -11.055 24.255 4.742 1.00 42.25 99 ALA A CA 1
ATOM 694 C C . ALA A 1 99 ? -11.281 23.143 5.779 1.00 42.25 99 ALA A C 1
ATOM 696 O O . ALA A 1 99 ? -11.295 23.391 6.985 1.00 42.25 99 ALA A O 1
ATOM 697 N N . ALA A 1 100 ? -11.450 21.916 5.287 1.00 38.38 100 ALA A N 1
ATOM 698 C CA . ALA A 1 100 ? -11.586 20.723 6.103 1.00 38.38 100 ALA A CA 1
ATOM 699 C C . ALA A 1 100 ? -10.294 20.493 6.901 1.00 38.38 100 ALA A C 1
ATOM 701 O O . ALA A 1 100 ? -9.247 20.192 6.331 1.00 38.38 100 ALA A O 1
ATOM 702 N N . GLN A 1 101 ? -10.363 20.622 8.225 1.00 45.22 101 GLN A N 1
ATOM 703 C CA . GLN A 1 101 ? -9.342 20.035 9.087 1.00 45.22 101 GLN A CA 1
ATOM 704 C C . GLN A 1 101 ? -9.442 18.505 8.965 1.00 45.22 101 GLN A C 1
ATOM 706 O O . GLN A 1 101 ? -10.557 17.974 9.023 1.00 45.22 101 GLN A O 1
ATOM 711 N N . PRO A 1 102 ? -8.325 17.781 8.772 1.00 46.22 102 PRO A N 1
ATOM 712 C CA . PRO A 1 102 ? -8.360 16.332 8.643 1.00 46.22 102 PRO A CA 1
ATOM 713 C C . PRO A 1 102 ? -8.818 15.727 9.972 1.00 46.22 102 PRO A C 1
ATOM 715 O O . PRO A 1 102 ? -8.134 15.837 10.989 1.00 46.22 102 PRO A O 1
ATOM 718 N N . ALA A 1 103 ? -9.994 15.100 9.968 1.00 55.47 103 ALA A N 1
ATOM 719 C CA . ALA A 1 103 ? -10.447 14.283 11.082 1.00 55.47 103 ALA A CA 1
ATOM 720 C C . ALA A 1 103 ? -9.402 13.185 11.331 1.00 55.47 103 ALA A C 1
ATOM 722 O O . ALA A 1 103 ? -9.076 12.414 10.426 1.00 55.47 103 ALA A O 1
ATOM 723 N N . SER A 1 104 ? -8.845 13.131 12.539 1.00 64.25 104 SER A N 1
ATOM 724 C CA . SER A 1 104 ? -7.897 12.091 12.922 1.00 64.25 104 SER A CA 1
ATOM 725 C C . SER A 1 104 ? -8.611 10.737 12.925 1.00 64.25 104 SER A C 1
ATOM 727 O O . SER A 1 104 ? -9.551 10.502 13.683 1.00 64.25 104 SER A O 1
ATOM 729 N N . ILE A 1 105 ? -8.186 9.838 12.039 1.00 77.19 105 ILE A N 1
ATOM 730 C CA . ILE A 1 105 ? -8.743 8.488 11.945 1.00 77.19 105 ILE A CA 1
ATOM 731 C C . ILE A 1 105 ? -8.209 7.690 13.137 1.00 77.19 105 ILE A C 1
ATOM 733 O O . ILE A 1 105 ? -7.004 7.479 13.259 1.00 77.19 105 ILE A O 1
ATOM 737 N N . SER A 1 106 ? -9.094 7.253 14.035 1.00 77.81 106 SER A N 1
ATOM 738 C CA . SER A 1 106 ? -8.693 6.357 15.124 1.00 77.81 106 SER A CA 1
ATOM 739 C C . SER A 1 106 ? -8.349 4.968 14.580 1.00 77.81 106 SER A C 1
ATOM 741 O O . SER A 1 106 ? -8.949 4.501 13.610 1.00 77.81 106 SER A O 1
ATOM 743 N N . SER A 1 107 ? -7.422 4.262 15.229 1.00 72.19 107 SER A N 1
ATOM 744 C CA . SER A 1 107 ? -7.035 2.896 14.843 1.00 72.19 107 SER A CA 1
ATOM 745 C C . SER A 1 107 ? -8.227 1.927 14.824 1.00 72.19 107 SER A C 1
ATOM 747 O O . SER A 1 107 ? -8.317 1.078 13.941 1.00 72.19 107 SER A O 1
ATOM 749 N N . ALA A 1 108 ? -9.193 2.104 15.735 1.00 77.50 108 ALA A N 1
ATOM 750 C CA . ALA A 1 108 ? -10.435 1.329 15.782 1.00 77.50 108 ALA A CA 1
ATOM 751 C C . ALA A 1 108 ? -11.373 1.594 14.585 1.00 77.50 108 ALA A C 1
ATOM 753 O O . ALA A 1 108 ? -12.146 0.720 14.197 1.00 77.50 108 ALA A O 1
ATOM 754 N N . GLN A 1 109 ? -11.312 2.787 13.988 1.00 87.62 109 GLN A N 1
ATOM 755 C CA . GLN A 1 109 ? -12.118 3.164 12.821 1.00 87.62 109 GLN A CA 1
ATOM 756 C C . GLN A 1 109 ? -11.383 2.951 11.497 1.00 87.62 109 GLN A C 1
ATOM 758 O O . GLN A 1 109 ? -12.026 2.948 10.446 1.00 87.62 109 GLN A O 1
ATOM 763 N N . LEU A 1 110 ? -10.065 2.742 11.539 1.00 90.94 110 LEU A N 1
ATOM 764 C CA . LEU A 1 110 ? -9.221 2.659 10.357 1.00 90.94 110 LEU A CA 1
ATOM 765 C C . LEU A 1 110 ? -9.676 1.572 9.385 1.00 90.94 110 LEU A C 1
ATOM 767 O O . LEU A 1 110 ? -9.819 1.841 8.200 1.00 90.94 110 LEU A O 1
ATOM 771 N N . GLU A 1 111 ? -9.943 0.360 9.865 1.00 92.19 111 GLU A N 1
ATOM 772 C CA . GLU A 1 111 ? -10.345 -0.745 8.986 1.00 92.19 111 GLU A CA 1
ATOM 773 C C . GLU A 1 111 ? -11.680 -0.455 8.281 1.00 92.19 111 GLU A C 1
ATOM 775 O O . GLU A 1 111 ? -11.831 -0.705 7.086 1.00 92.19 111 GLU A O 1
ATOM 780 N N . SER A 1 112 ? -12.647 0.123 9.001 1.00 92.44 112 SER A N 1
ATOM 781 C CA . SER A 1 112 ? -13.920 0.557 8.414 1.00 92.44 112 SER A CA 1
ATOM 782 C C . SER A 1 112 ? -13.702 1.662 7.378 1.00 92.44 112 SER A C 1
ATOM 784 O O . SER A 1 112 ? -14.237 1.599 6.273 1.00 92.44 112 SER A O 1
ATOM 786 N N . TYR A 1 113 ? -12.846 2.633 7.698 1.00 92.31 113 TYR A N 1
ATOM 787 C CA . TYR A 1 113 ? -12.482 3.709 6.787 1.00 92.31 113 TYR A CA 1
ATOM 788 C C . TYR A 1 113 ? -11.804 3.186 5.515 1.00 92.31 113 TYR A C 1
ATOM 790 O O . TYR A 1 113 ? -12.168 3.601 4.416 1.00 92.31 113 TYR A O 1
ATOM 798 N N . LEU A 1 114 ? -10.857 2.251 5.637 1.00 94.25 114 LEU A N 1
ATOM 799 C CA . LEU A 1 114 ? -10.176 1.640 4.496 1.00 94.25 114 LEU A CA 1
ATOM 800 C C . LEU A 1 114 ? -11.143 0.813 3.649 1.00 94.25 114 LEU A C 1
ATOM 802 O O . LEU A 1 114 ? -11.095 0.917 2.428 1.00 94.25 114 LEU A O 1
ATOM 806 N N . ARG A 1 115 ? -12.056 0.050 4.267 1.00 94.88 115 ARG A N 1
ATOM 807 C CA . ARG A 1 115 ? -13.118 -0.669 3.540 1.00 94.88 115 ARG A CA 1
ATOM 808 C C . ARG A 1 115 ? -14.015 0.280 2.754 1.00 94.88 115 ARG A C 1
ATOM 810 O O . ARG A 1 115 ? -14.257 0.038 1.575 1.00 94.88 115 ARG A O 1
ATOM 817 N N . ASN A 1 116 ? -14.461 1.369 3.376 1.00 92.69 116 ASN A N 1
ATOM 818 C CA . ASN A 1 116 ? -15.289 2.374 2.710 1.00 92.69 116 ASN A CA 1
ATOM 819 C C . ASN A 1 116 ? -14.519 3.073 1.584 1.00 92.69 116 ASN A C 1
ATOM 821 O O . ASN A 1 116 ? -15.055 3.252 0.494 1.00 92.69 116 ASN A O 1
ATOM 825 N N . THR A 1 117 ? -13.247 3.403 1.817 1.00 90.75 117 THR A N 1
ATOM 826 C CA . THR A 1 117 ? -12.354 3.970 0.799 1.00 90.75 117 THR A CA 1
ATOM 827 C C . THR A 1 117 ? -12.209 3.016 -0.386 1.00 90.75 117 THR A C 1
ATOM 829 O O . THR A 1 117 ? -12.449 3.420 -1.519 1.00 90.75 117 THR A O 1
ATOM 832 N N . ALA A 1 118 ? -11.904 1.738 -0.143 1.00 93.62 118 ALA A N 1
ATOM 833 C CA . ALA A 1 118 ? -11.790 0.724 -1.189 1.00 93.62 118 ALA A CA 1
ATOM 834 C C . ALA A 1 118 ? -13.091 0.575 -1.995 1.00 93.62 118 ALA A C 1
ATOM 836 O O . ALA A 1 118 ? -13.045 0.551 -3.220 1.00 93.62 118 ALA A O 1
ATOM 837 N N . ALA A 1 119 ? -14.246 0.551 -1.321 1.00 92.88 119 ALA A N 1
ATOM 838 C CA . ALA A 1 119 ? -15.557 0.458 -1.965 1.00 92.88 119 ALA A CA 1
ATOM 839 C C . ALA A 1 119 ? -15.946 1.724 -2.751 1.00 92.88 119 ALA A C 1
ATOM 841 O O . ALA A 1 119 ? -16.723 1.643 -3.700 1.00 92.88 119 ALA A O 1
ATOM 842 N N . SER A 1 120 ? -15.422 2.891 -2.365 1.00 91.25 120 SER A N 1
ATOM 843 C CA . SER A 1 120 ? -15.689 4.162 -3.049 1.00 91.25 120 SER A CA 1
ATOM 844 C C . SER A 1 120 ? -14.903 4.332 -4.351 1.00 91.25 120 SER A C 1
ATOM 846 O O . SER A 1 120 ? -15.299 5.118 -5.213 1.00 91.25 120 SER A O 1
ATOM 848 N N . ILE A 1 121 ? -13.802 3.594 -4.513 1.00 90.75 121 ILE A N 1
ATOM 849 C CA . ILE A 1 121 ? -12.975 3.655 -5.716 1.00 90.75 121 ILE A CA 1
ATOM 850 C C . ILE A 1 121 ? -13.625 2.787 -6.793 1.00 90.75 121 ILE A C 1
ATOM 852 O O . ILE A 1 121 ? -13.604 1.558 -6.737 1.00 90.75 121 ILE A O 1
ATOM 856 N N . GLN A 1 122 ? -14.192 3.439 -7.804 1.00 91.19 122 GLN A N 1
ATOM 857 C CA . GLN A 1 122 ? -14.765 2.751 -8.958 1.00 91.19 122 GLN A CA 1
ATOM 858 C C . GLN A 1 122 ? -13.643 2.144 -9.790 1.00 91.19 122 GLN A C 1
ATOM 860 O O . GLN A 1 122 ? -12.887 2.880 -10.399 1.00 91.19 122 GLN A O 1
ATOM 865 N N . THR A 1 123 ? -13.529 0.819 -9.831 1.00 93.31 123 THR A N 1
ATOM 866 C CA . THR A 1 123 ? -12.582 0.115 -10.709 1.00 93.31 123 THR A CA 1
ATOM 867 C C . THR A 1 123 ? -13.320 -0.491 -11.911 1.00 93.31 123 THR A C 1
ATOM 869 O O . THR A 1 123 ? -14.479 -0.886 -11.762 1.00 93.31 123 THR A O 1
ATOM 872 N N . PRO A 1 124 ? -12.690 -0.578 -13.100 1.00 92.88 124 PRO A N 1
ATOM 873 C CA . PRO A 1 124 ? -11.296 -0.229 -13.393 1.00 92.88 124 PRO A CA 1
ATOM 874 C C . PRO A 1 124 ? -11.039 1.284 -13.562 1.00 92.88 124 PRO A C 1
ATOM 876 O O . PRO A 1 124 ? -11.866 1.992 -14.128 1.00 92.88 124 PRO A O 1
ATOM 879 N N . VAL A 1 125 ? -9.864 1.762 -13.128 1.00 91.94 125 VAL A N 1
ATOM 880 C CA . VAL A 1 125 ? -9.385 3.149 -13.341 1.00 91.94 125 VAL A CA 1
ATOM 881 C C . VAL A 1 125 ? -8.074 3.134 -14.111 1.00 91.94 125 VAL A C 1
ATOM 883 O O . VAL A 1 125 ? -7.100 2.539 -13.648 1.00 91.94 125 VAL A O 1
ATOM 886 N N . ALA A 1 126 ? -8.016 3.816 -15.252 1.00 91.56 126 ALA A N 1
ATOM 887 C CA . ALA A 1 126 ? -6.751 4.079 -15.932 1.00 91.56 126 ALA A CA 1
ATOM 888 C C . ALA A 1 126 ? -5.977 5.173 -15.175 1.00 91.56 126 ALA A C 1
ATOM 890 O O . ALA A 1 126 ? -6.505 6.264 -14.965 1.00 91.56 126 ALA A O 1
ATOM 891 N N . ILE A 1 127 ? -4.748 4.871 -14.744 1.00 84.50 127 ILE A N 1
ATOM 892 C CA . ILE A 1 127 ? -3.836 5.869 -14.154 1.00 84.50 127 ILE A CA 1
ATOM 893 C C . ILE A 1 127 ? -3.051 6.568 -15.268 1.00 84.50 127 ILE A C 1
ATOM 895 O O . ILE A 1 127 ? -2.803 7.769 -15.202 1.00 84.50 127 ILE A O 1
ATOM 899 N N . ASP A 1 128 ? -2.669 5.800 -16.286 1.00 87.69 128 ASP A N 1
ATOM 900 C CA . ASP A 1 128 ? -1.925 6.241 -17.460 1.00 87.69 128 ASP A CA 1
ATOM 901 C C . ASP A 1 128 ? -2.242 5.318 -18.655 1.00 87.69 128 ASP A C 1
ATOM 903 O O . ASP A 1 128 ? -3.057 4.397 -18.542 1.00 87.69 128 ASP A O 1
ATOM 907 N N . ASP A 1 129 ? -1.597 5.551 -19.801 1.00 88.19 129 ASP A N 1
ATOM 908 C CA . ASP A 1 129 ? -1.825 4.793 -21.041 1.00 88.19 129 ASP A CA 1
ATOM 909 C C . ASP A 1 129 ? -1.494 3.292 -20.934 1.00 88.19 129 ASP A C 1
ATOM 911 O O . ASP A 1 129 ? -1.939 2.488 -21.758 1.00 88.19 129 ASP A O 1
ATOM 915 N N . VAL A 1 130 ? -0.685 2.887 -19.950 1.00 91.38 130 VAL A N 1
ATOM 916 C CA . VAL A 1 130 ? -0.179 1.515 -19.809 1.00 91.38 130 VAL A CA 1
ATOM 917 C C . VAL A 1 130 ? -0.579 0.837 -18.501 1.00 91.38 130 VAL A C 1
ATOM 919 O O . VAL A 1 130 ? -0.374 -0.370 -18.393 1.00 91.38 130 VAL A O 1
ATOM 922 N N . THR A 1 131 ? -1.168 1.557 -17.545 1.00 91.00 131 THR A N 1
ATOM 923 C CA . THR A 1 131 ? -1.468 1.085 -16.189 1.00 91.00 131 THR A CA 1
ATOM 924 C C . THR A 1 131 ? -2.935 1.313 -15.842 1.00 91.00 131 THR A C 1
ATOM 926 O O . THR A 1 131 ? -3.428 2.440 -15.803 1.00 91.00 131 THR A O 1
ATOM 929 N N . THR A 1 132 ? -3.639 0.235 -15.504 1.00 94.94 132 THR A N 1
ATOM 930 C CA . THR A 1 132 ? -5.039 0.282 -15.061 1.00 94.94 132 THR A CA 1
ATOM 931 C C . THR A 1 132 ? -5.193 -0.377 -13.698 1.00 94.94 132 THR A C 1
ATOM 933 O O . THR A 1 132 ? -4.909 -1.563 -13.548 1.00 94.94 132 THR A O 1
ATOM 936 N N . VAL A 1 133 ? -5.693 0.347 -12.699 1.00 95.69 133 VAL A N 1
ATOM 937 C CA . VAL A 1 133 ? -6.100 -0.247 -11.418 1.00 95.69 133 VAL A CA 1
ATOM 938 C C . VAL A 1 133 ? -7.360 -1.058 -11.653 1.00 95.69 133 VAL A C 1
ATOM 940 O O . VAL A 1 133 ? -8.413 -0.509 -11.963 1.00 95.69 133 VAL A O 1
ATOM 943 N N . SER A 1 134 ? -7.247 -2.372 -11.517 1.00 96.38 134 SER A N 1
ATOM 944 C CA . SER A 1 134 ? -8.342 -3.311 -11.757 1.00 96.38 134 SER A CA 1
ATOM 945 C C . SER A 1 134 ? -9.112 -3.659 -10.494 1.00 96.38 134 SER A C 1
ATOM 947 O O . SER A 1 134 ? -10.267 -4.068 -10.579 1.00 96.38 134 SER A O 1
ATOM 949 N N . ARG A 1 135 ? -8.479 -3.514 -9.326 1.00 96.06 135 ARG A N 1
ATOM 950 C CA . ARG A 1 135 ? -9.090 -3.845 -8.044 1.00 96.06 135 ARG A CA 1
ATOM 951 C C . ARG A 1 135 ? -8.473 -3.040 -6.910 1.00 96.06 135 ARG A C 1
ATOM 953 O O . ARG A 1 135 ? -7.255 -2.856 -6.876 1.00 96.06 135 ARG A O 1
ATOM 960 N N . VAL A 1 136 ? -9.312 -2.628 -5.964 1.00 96.44 136 VAL A N 1
ATOM 961 C CA . VAL A 1 136 ? -8.889 -2.079 -4.675 1.00 96.44 136 VAL A CA 1
ATOM 962 C C . VAL A 1 136 ? -9.595 -2.842 -3.562 1.00 96.44 136 VAL A C 1
ATOM 964 O O . VAL A 1 136 ? -10.813 -2.989 -3.580 1.00 96.44 136 VAL A O 1
ATOM 967 N N . GLU A 1 137 ? -8.828 -3.342 -2.602 1.00 96.69 137 GLU A N 1
ATOM 968 C CA . GLU A 1 137 ? -9.319 -4.131 -1.474 1.00 96.69 137 GLU A CA 1
ATOM 969 C C . GLU A 1 137 ? -8.728 -3.602 -0.168 1.00 96.69 137 GLU A C 1
ATOM 971 O O . GLU A 1 137 ? -7.580 -3.165 -0.121 1.00 96.69 137 GLU A O 1
ATOM 976 N N . ALA A 1 138 ? -9.501 -3.668 0.912 1.00 96.31 138 ALA A N 1
ATOM 977 C CA . ALA A 1 138 ? -9.010 -3.398 2.258 1.00 96.31 138 ALA A CA 1
ATOM 978 C C . ALA A 1 138 ? -8.873 -4.718 3.025 1.00 96.31 138 ALA A C 1
ATOM 980 O O . ALA A 1 138 ? -9.843 -5.462 3.170 1.00 96.31 138 ALA A O 1
ATOM 981 N N . ILE A 1 139 ? -7.667 -5.000 3.515 1.00 95.31 139 ILE A N 1
ATOM 982 C CA . ILE A 1 139 ? -7.319 -6.211 4.262 1.00 95.31 139 ILE A CA 1
ATOM 983 C C . ILE A 1 139 ? -6.756 -5.772 5.618 1.00 95.31 139 ILE A C 1
ATOM 985 O O . ILE A 1 139 ? -5.575 -5.444 5.739 1.00 95.31 139 ILE A O 1
ATOM 989 N N . GLY A 1 140 ? -7.613 -5.721 6.641 1.00 94.06 140 GLY A N 1
ATOM 990 C CA . GLY A 1 140 ? -7.254 -5.162 7.949 1.00 94.06 140 GLY A CA 1
ATOM 991 C C . GLY A 1 140 ? -6.855 -3.686 7.833 1.00 94.06 140 GLY A C 1
ATOM 992 O O . GLY A 1 140 ? -7.616 -2.869 7.320 1.00 94.06 140 GLY A O 1
ATOM 993 N N . SER A 1 141 ? -5.641 -3.343 8.267 1.00 94.56 141 SER A N 1
ATOM 994 C CA . SER A 1 141 ? -5.073 -1.994 8.125 1.00 94.56 141 SER A CA 1
ATOM 995 C C . SER A 1 141 ? -4.343 -1.757 6.793 1.00 94.56 141 SER A C 1
ATOM 997 O O . SER A 1 141 ? -3.692 -0.727 6.629 1.00 94.56 141 SER A O 1
ATOM 999 N N . GLN A 1 142 ? -4.425 -2.683 5.835 1.00 96.38 142 GLN A N 1
ATOM 1000 C CA . GLN A 1 142 ? -3.764 -2.549 4.539 1.00 96.38 142 GLN A CA 1
ATOM 1001 C C . GLN A 1 142 ? -4.765 -2.234 3.426 1.00 96.38 142 GLN A C 1
ATOM 1003 O O . GLN A 1 142 ? -5.744 -2.956 3.243 1.00 96.38 142 GLN A O 1
ATOM 1008 N N . LEU A 1 143 ? -4.470 -1.218 2.617 1.00 96.00 143 LEU A N 1
ATOM 1009 C CA . LEU A 1 143 ? -5.125 -0.989 1.331 1.00 96.00 143 LEU A CA 1
ATOM 1010 C C . LEU A 1 143 ? -4.302 -1.665 0.226 1.00 96.00 143 LEU A C 1
ATOM 1012 O O . LEU A 1 143 ? -3.143 -1.311 0.006 1.00 96.00 143 LEU A O 1
ATOM 1016 N N . LEU A 1 144 ? -4.877 -2.662 -0.442 1.00 97.25 144 LEU A N 1
ATOM 1017 C CA . LEU A 1 144 ? -4.270 -3.403 -1.543 1.00 97.25 144 LEU A CA 1
ATOM 1018 C C . LEU A 1 144 ? -4.839 -2.914 -2.877 1.00 97.25 144 LEU A C 1
ATOM 1020 O O . LEU A 1 144 ? -6.029 -3.059 -3.138 1.00 97.25 144 LEU A O 1
ATOM 1024 N N . LEU A 1 145 ? -3.979 -2.380 -3.737 1.00 96.31 145 LEU A N 1
ATOM 1025 C CA . LEU A 1 145 ? -4.319 -1.989 -5.099 1.00 96.31 145 LEU A CA 1
ATOM 1026 C C . LEU A 1 145 ? -3.686 -2.985 -6.070 1.00 96.31 145 LEU A C 1
ATOM 1028 O O . LEU A 1 145 ? -2.480 -3.228 -6.020 1.00 96.31 145 LEU A O 1
ATOM 1032 N N . THR A 1 146 ? -4.490 -3.538 -6.971 1.00 97.44 146 THR A N 1
ATOM 1033 C CA . THR A 1 146 ? -4.012 -4.396 -8.058 1.00 97.44 146 THR A CA 1
ATOM 1034 C C . THR A 1 146 ? -4.063 -3.611 -9.359 1.00 97.44 146 THR A C 1
ATOM 1036 O O . THR A 1 146 ? -5.140 -3.226 -9.818 1.00 97.44 146 THR A O 1
ATOM 1039 N N . ALA A 1 147 ? -2.901 -3.363 -9.954 1.00 96.06 147 ALA A N 1
ATOM 1040 C CA . ALA A 1 147 ? -2.753 -2.638 -11.207 1.00 96.06 147 ALA A CA 1
ATOM 1041 C C . ALA A 1 147 ? -2.317 -3.591 -12.324 1.00 96.06 147 ALA A C 1
ATOM 1043 O O . ALA A 1 147 ? -1.346 -4.324 -12.174 1.00 96.06 147 ALA A O 1
ATOM 1044 N N . ASN A 1 148 ? -3.024 -3.572 -13.448 1.00 95.75 148 ASN A N 1
ATOM 1045 C CA . ASN A 1 148 ? -2.669 -4.313 -14.649 1.00 95.75 148 ASN A CA 1
ATOM 1046 C C . ASN A 1 148 ? -1.827 -3.426 -15.568 1.00 95.75 148 ASN A C 1
ATOM 1048 O O . ASN A 1 148 ? -2.200 -2.279 -15.821 1.00 95.75 148 ASN A O 1
ATOM 1052 N N . ILE A 1 149 ? -0.723 -3.970 -16.076 1.00 94.38 149 ILE A N 1
ATOM 1053 C CA . ILE A 1 149 ? 0.153 -3.314 -17.045 1.00 94.38 149 ILE A CA 1
ATOM 1054 C C . ILE A 1 149 ? -0.099 -3.906 -18.432 1.00 94.38 149 ILE A C 1
ATOM 1056 O O . ILE A 1 149 ? 0.131 -5.093 -18.671 1.00 94.38 149 ILE A O 1
ATOM 1060 N N . SER A 1 150 ? -0.532 -3.061 -19.363 1.00 90.94 150 SER A N 1
ATOM 1061 C CA . SER A 1 150 ? -0.858 -3.437 -20.746 1.00 90.94 150 SER A CA 1
ATOM 1062 C C . SER A 1 150 ? 0.389 -3.692 -21.603 1.00 90.94 150 SER A C 1
ATOM 1064 O O . SER A 1 150 ? 0.324 -4.393 -22.615 1.00 90.94 150 SER A O 1
ATOM 1066 N N . LYS A 1 151 ? 1.530 -3.110 -21.215 1.00 90.56 151 LYS A N 1
ATOM 1067 C CA . LYS A 1 151 ? 2.797 -3.169 -21.953 1.00 90.56 151 LYS A CA 1
ATOM 1068 C C . LYS A 1 151 ? 3.609 -4.415 -21.585 1.00 90.56 151 LYS A C 1
ATOM 1070 O O . LYS A 1 151 ? 3.969 -4.617 -20.428 1.00 90.56 151 LYS A O 1
ATOM 1075 N N . GLU A 1 152 ? 3.945 -5.222 -22.588 1.00 87.50 152 GLU A N 1
ATOM 1076 C CA . GLU A 1 152 ? 4.800 -6.404 -22.427 1.00 87.50 152 GLU A CA 1
ATOM 1077 C C . GLU A 1 152 ? 6.262 -6.025 -22.156 1.00 87.50 152 GLU A C 1
ATOM 1079 O O . GLU A 1 152 ? 6.744 -4.971 -22.576 1.00 87.50 152 GLU A O 1
ATOM 1084 N N . GLY A 1 153 ? 6.976 -6.894 -21.436 1.00 81.81 153 GLY A N 1
ATOM 1085 C CA . GLY A 1 153 ? 8.408 -6.731 -21.167 1.00 81.81 153 GLY A CA 1
ATOM 1086 C C . GLY A 1 153 ? 8.769 -5.590 -20.209 1.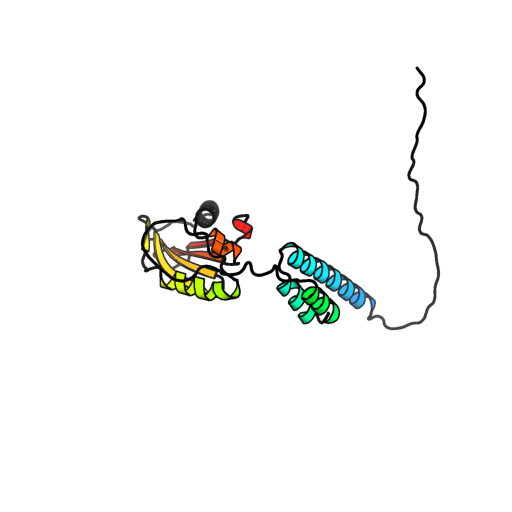00 81.81 153 GLY A C 1
ATOM 1087 O O . GLY A 1 153 ? 9.953 -5.328 -20.007 1.00 81.81 153 GLY A O 1
ATOM 1088 N N . MET A 1 154 ? 7.790 -4.914 -19.597 1.00 81.12 154 MET A N 1
ATOM 1089 C CA . MET A 1 154 ? 8.069 -4.004 -18.487 1.00 81.12 154 MET A CA 1
ATOM 1090 C C . MET A 1 154 ? 8.490 -4.816 -17.266 1.00 81.12 154 MET A C 1
ATOM 1092 O O . MET A 1 154 ? 7.679 -5.515 -16.669 1.00 81.12 154 MET A O 1
ATOM 1096 N N . GLY A 1 155 ? 9.768 -4.728 -16.905 1.00 82.19 155 GLY A N 1
ATOM 1097 C CA . GLY A 1 155 ? 10.257 -5.196 -15.613 1.00 82.19 155 GLY A CA 1
ATOM 1098 C C . GLY A 1 155 ? 9.943 -4.180 -14.518 1.00 82.19 155 GLY A C 1
ATOM 1099 O O . GLY A 1 155 ? 9.938 -2.978 -14.781 1.00 82.19 155 GLY A O 1
ATOM 1100 N N . PHE A 1 156 ? 9.719 -4.667 -13.2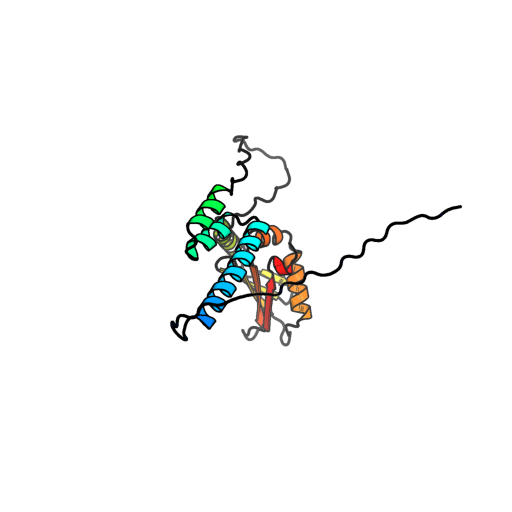97 1.00 88.69 156 PHE A N 1
ATOM 1101 C CA . PHE A 1 156 ? 9.593 -3.826 -12.111 1.00 88.69 156 PHE A CA 1
ATOM 1102 C C . PHE A 1 156 ? 10.965 -3.668 -11.455 1.00 88.69 156 PHE A C 1
ATOM 1104 O O . PHE A 1 156 ? 11.452 -4.585 -10.792 1.00 88.69 156 PHE A O 1
ATOM 1111 N N . THR A 1 157 ? 11.625 -2.535 -11.693 1.00 91.50 157 THR A N 1
ATOM 1112 C CA . THR A 1 157 ? 12.966 -2.279 -11.144 1.00 91.50 157 THR A CA 1
ATOM 1113 C C . THR A 1 157 ? 12.898 -1.703 -9.732 1.00 91.50 157 THR A C 1
ATOM 1115 O O . THR A 1 157 ? 11.879 -1.159 -9.300 1.00 91.50 157 THR A O 1
ATOM 1118 N N . GLU A 1 158 ? 14.013 -1.772 -9.008 1.00 91.00 158 GLU A N 1
ATOM 1119 C CA . GLU A 1 158 ? 14.117 -1.180 -7.673 1.00 91.00 158 GLU A CA 1
ATOM 1120 C C . GLU A 1 158 ? 13.899 0.345 -7.695 1.00 91.00 158 GLU A C 1
ATOM 1122 O O . GLU A 1 158 ? 13.180 0.881 -6.853 1.00 91.00 158 GLU A O 1
ATOM 1127 N N . ASP A 1 159 ? 14.409 1.044 -8.714 1.00 91.12 159 ASP A N 1
ATOM 1128 C CA . ASP A 1 159 ? 14.158 2.479 -8.904 1.00 91.12 159 ASP A CA 1
ATOM 1129 C C . ASP A 1 159 ? 12.669 2.796 -9.081 1.00 91.12 159 ASP A C 1
ATOM 1131 O O . ASP A 1 159 ? 12.167 3.787 -8.548 1.00 91.12 159 ASP A O 1
ATOM 1135 N N . GLN A 1 160 ? 11.936 1.953 -9.814 1.00 89.00 160 GLN A N 1
ATOM 1136 C CA . GLN A 1 160 ? 10.490 2.106 -9.971 1.00 89.00 160 GLN A CA 1
ATOM 1137 C C . GLN A 1 160 ? 9.759 1.853 -8.653 1.00 89.00 160 GLN A C 1
ATOM 1139 O O . GLN A 1 160 ? 8.833 2.595 -8.321 1.00 89.00 160 GLN A O 1
ATOM 1144 N N . ARG A 1 161 ? 10.197 0.860 -7.867 1.00 92.50 161 ARG A N 1
ATOM 1145 C CA . ARG A 1 161 ? 9.667 0.605 -6.521 1.00 92.50 161 ARG A CA 1
ATOM 1146 C C . ARG A 1 161 ? 9.839 1.827 -5.621 1.00 92.50 161 ARG A C 1
ATOM 1148 O O . ARG A 1 161 ? 8.877 2.232 -4.974 1.00 92.50 161 ARG A O 1
ATOM 1155 N N . ILE A 1 162 ? 11.030 2.429 -5.605 1.00 92.38 162 ILE A N 1
ATOM 1156 C CA . ILE A 1 162 ? 11.334 3.628 -4.810 1.00 92.38 162 ILE A CA 1
ATOM 1157 C C . ILE A 1 162 ? 10.477 4.812 -5.269 1.00 92.38 162 ILE A C 1
ATOM 1159 O O . ILE A 1 162 ? 9.833 5.455 -4.442 1.00 92.38 162 ILE A O 1
ATOM 1163 N N . ARG A 1 163 ? 10.399 5.070 -6.583 1.00 90.94 163 ARG A N 1
ATOM 1164 C CA . ARG A 1 163 ? 9.536 6.127 -7.141 1.00 90.94 163 ARG A CA 1
ATOM 1165 C C . ARG A 1 163 ? 8.075 5.929 -6.759 1.00 90.94 163 ARG A C 1
ATOM 1167 O O . ARG A 1 163 ? 7.413 6.895 -6.397 1.00 90.94 163 ARG A O 1
ATOM 1174 N N . LEU A 1 164 ? 7.580 4.693 -6.796 1.00 90.94 164 LEU A N 1
ATOM 1175 C CA . LEU A 1 164 ? 6.204 4.404 -6.414 1.00 90.94 164 LEU A CA 1
ATOM 1176 C C . LEU A 1 164 ? 5.956 4.690 -4.935 1.00 90.94 164 LEU A C 1
ATOM 1178 O O . LEU A 1 164 ? 4.966 5.336 -4.609 1.00 90.94 164 LEU A O 1
ATOM 1182 N N . VAL A 1 165 ? 6.845 4.234 -4.050 1.00 94.19 165 VAL A N 1
ATOM 1183 C CA . VAL A 1 165 ? 6.734 4.527 -2.615 1.00 94.19 165 VAL A CA 1
ATOM 1184 C C . VAL A 1 165 ? 6.714 6.037 -2.392 1.00 94.19 165 VAL A C 1
ATOM 1186 O O . VAL A 1 165 ? 5.811 6.520 -1.719 1.00 94.19 165 VAL A O 1
ATOM 1189 N N . ASN A 1 166 ? 7.614 6.788 -3.034 1.00 93.44 166 ASN A N 1
ATOM 1190 C CA . ASN A 1 166 ? 7.646 8.248 -2.936 1.00 93.44 166 ASN A CA 1
ATOM 1191 C C . ASN A 1 166 ? 6.345 8.898 -3.426 1.00 93.44 166 ASN A C 1
ATOM 1193 O O . ASN A 1 166 ? 5.833 9.793 -2.762 1.00 93.44 166 ASN A O 1
ATOM 1197 N N . ASN A 1 167 ? 5.774 8.423 -4.536 1.00 90.75 167 ASN A N 1
ATOM 1198 C CA . ASN A 1 167 ? 4.496 8.926 -5.042 1.00 90.75 167 ASN A CA 1
ATOM 1199 C C . ASN A 1 167 ? 3.343 8.647 -4.069 1.00 90.75 167 ASN A C 1
ATOM 1201 O O . ASN A 1 167 ? 2.495 9.510 -3.866 1.00 90.75 167 ASN A O 1
ATOM 1205 N N . ILE A 1 168 ? 3.318 7.467 -3.439 1.00 91.56 168 ILE A N 1
ATOM 1206 C CA . ILE A 1 168 ? 2.320 7.156 -2.409 1.00 91.56 168 ILE A CA 1
ATOM 1207 C C . ILE A 1 168 ? 2.513 8.082 -1.200 1.00 91.56 168 ILE A C 1
ATOM 1209 O O . ILE A 1 168 ? 1.539 8.630 -0.691 1.00 91.56 168 ILE A O 1
ATOM 1213 N N . CYS A 1 169 ? 3.753 8.289 -0.753 1.00 93.00 169 CYS A N 1
ATOM 1214 C CA . CYS A 1 169 ? 4.065 9.180 0.366 1.00 93.00 169 CYS A CA 1
ATOM 1215 C C . CYS A 1 169 ? 3.721 10.650 0.076 1.00 93.00 169 CYS A C 1
ATOM 1217 O O . CYS A 1 169 ? 3.369 11.375 0.998 1.00 93.00 169 CYS A O 1
ATOM 1219 N N . ALA A 1 170 ? 3.805 11.079 -1.186 1.00 92.94 170 ALA A N 1
ATOM 1220 C CA . ALA A 1 170 ? 3.471 12.433 -1.626 1.00 92.94 170 ALA A CA 1
ATOM 1221 C C . ALA A 1 170 ? 1.967 12.655 -1.869 1.00 92.94 170 ALA A C 1
ATOM 1223 O O . ALA A 1 170 ? 1.552 13.780 -2.127 1.00 92.94 170 ALA A O 1
ATOM 1224 N N . PHE A 1 171 ? 1.146 11.603 -1.827 1.00 87.81 171 PHE A N 1
ATOM 1225 C CA . PHE A 1 171 ? -0.297 11.728 -1.998 1.00 87.81 171 PHE A CA 1
ATOM 1226 C C . PHE A 1 171 ? -0.939 12.320 -0.736 1.00 87.81 171 PHE A C 1
ATOM 1228 O O . PHE A 1 171 ? -0.865 11.709 0.327 1.00 87.81 171 PHE A O 1
ATOM 1235 N N . ASP A 1 172 ? -1.631 13.456 -0.856 1.00 83.38 172 ASP A N 1
ATOM 1236 C CA . ASP A 1 172 ? -2.191 14.203 0.288 1.00 83.38 172 ASP A CA 1
ATOM 1237 C C . ASP A 1 172 ? -3.093 13.355 1.205 1.00 83.38 172 ASP A C 1
ATOM 1239 O O . ASP A 1 172 ? -3.127 13.537 2.423 1.00 83.38 172 ASP A O 1
ATOM 1243 N N . GLY A 1 173 ? -3.806 12.376 0.642 1.00 84.50 173 GLY A N 1
ATOM 1244 C CA . GLY A 1 173 ? -4.666 11.473 1.410 1.00 84.50 173 GLY A CA 1
ATOM 1245 C C . GLY A 1 173 ? -3.924 10.363 2.161 1.00 84.50 173 GLY A C 1
ATOM 1246 O O . GLY A 1 173 ? -4.528 9.683 2.987 1.00 84.50 173 GLY A O 1
ATOM 1247 N N . SER A 1 174 ? -2.636 10.138 1.892 1.00 89.12 174 SER A N 1
ATOM 1248 C CA . SER A 1 174 ? -1.899 8.994 2.438 1.00 89.12 174 SER A CA 1
ATOM 1249 C C . SER A 1 174 ? -1.362 9.257 3.843 1.00 89.12 174 SER A C 1
ATOM 1251 O O . SER A 1 174 ? -1.394 8.357 4.684 1.00 89.12 174 SER A O 1
ATOM 1253 N N . GLN A 1 175 ? -0.944 10.491 4.133 1.00 89.50 175 GLN A N 1
ATOM 1254 C CA . GLN A 1 175 ? -0.401 10.877 5.433 1.00 89.50 175 GLN A CA 1
ATOM 1255 C C . GLN A 1 175 ? -1.357 10.569 6.603 1.00 89.50 175 GLN A C 1
ATOM 1257 O O . GLN A 1 175 ? -0.931 9.850 7.512 1.00 89.50 175 GLN A O 1
ATOM 1262 N N . PRO A 1 176 ? -2.633 11.015 6.617 1.00 90.06 176 PRO A N 1
ATOM 1263 C CA . PRO A 1 176 ? -3.537 10.710 7.730 1.00 90.06 176 PRO A CA 1
ATOM 1264 C C . PRO A 1 176 ? -3.814 9.205 7.872 1.00 90.06 176 PRO A C 1
ATOM 1266 O O . PRO A 1 176 ? -3.954 8.710 8.990 1.00 90.06 176 PRO A O 1
ATOM 1269 N N . LEU A 1 177 ? -3.825 8.452 6.766 1.00 90.25 177 LEU A N 1
ATOM 1270 C CA . LEU A 1 177 ? -4.004 6.998 6.794 1.00 90.25 177 LEU A CA 1
ATOM 1271 C C . LEU A 1 177 ? -2.803 6.297 7.421 1.00 90.25 177 LEU A C 1
ATOM 1273 O O . LEU A 1 177 ? -2.959 5.464 8.313 1.00 90.25 177 LEU A O 1
ATOM 1277 N N . MET A 1 178 ? -1.593 6.644 6.987 1.00 92.50 178 MET A N 1
ATOM 1278 C CA . MET A 1 178 ? -0.372 6.036 7.507 1.00 92.50 178 MET A CA 1
ATOM 1279 C C . MET A 1 178 ? -0.100 6.434 8.958 1.00 92.50 178 MET A C 1
ATOM 1281 O O . MET A 1 178 ? 0.372 5.605 9.736 1.00 92.50 178 MET A O 1
ATOM 1285 N N . GLN A 1 179 ? -0.442 7.663 9.358 1.00 90.38 179 GLN A N 1
ATOM 1286 C CA . GLN A 1 179 ? -0.380 8.091 10.759 1.00 90.38 179 GLN A CA 1
ATOM 1287 C C . GLN A 1 179 ? -1.333 7.287 11.651 1.00 90.38 179 GLN A C 1
ATOM 1289 O O . GLN A 1 179 ? -0.964 6.948 12.774 1.00 90.38 179 GLN A O 1
ATOM 1294 N N . ALA A 1 180 ? -2.505 6.912 11.130 1.00 90.56 180 ALA A N 1
ATOM 1295 C CA . ALA A 1 180 ? -3.454 6.029 11.807 1.00 90.56 180 ALA A CA 1
ATOM 1296 C C . ALA A 1 180 ? -3.017 4.548 11.837 1.00 90.56 180 ALA A C 1
ATOM 1298 O O . ALA A 1 180 ? -3.669 3.730 12.486 1.00 90.56 180 ALA A O 1
ATOM 1299 N N . GLY A 1 181 ? -1.912 4.193 11.168 1.00 91.94 181 GLY A N 1
ATOM 1300 C CA . GLY A 1 181 ? -1.359 2.836 11.129 1.00 91.94 181 GLY A CA 1
ATOM 1301 C C . GLY A 1 181 ? -1.681 2.050 9.857 1.00 91.94 181 GLY A C 1
ATOM 1302 O O . GLY A 1 181 ? -1.473 0.835 9.831 1.00 91.94 181 GLY A O 1
ATOM 1303 N N . ALA A 1 182 ? -2.179 2.709 8.806 1.00 95.62 182 ALA A N 1
ATOM 1304 C CA . ALA A 1 182 ? -2.415 2.050 7.531 1.00 95.62 182 ALA A CA 1
ATOM 1305 C C . ALA A 1 182 ? -1.117 1.741 6.781 1.00 95.62 182 ALA A C 1
ATOM 1307 O O . ALA A 1 182 ? -0.122 2.467 6.871 1.00 95.62 182 ALA A O 1
ATOM 1308 N N . SER A 1 183 ? -1.169 0.703 5.954 1.00 96.06 183 SER A N 1
ATOM 1309 C CA . SER A 1 183 ? -0.193 0.455 4.898 1.00 96.06 183 SER A CA 1
ATOM 1310 C C . SER A 1 183 ? -0.880 0.459 3.537 1.00 96.06 183 SER A C 1
ATOM 1312 O O . SER A 1 183 ? -2.031 0.048 3.394 1.00 96.06 183 SER A O 1
ATOM 1314 N N . ILE A 1 184 ? -0.176 0.939 2.517 1.00 96.38 184 ILE A N 1
ATOM 1315 C CA . ILE A 1 184 ? -0.673 0.947 1.140 1.00 96.38 184 ILE A CA 1
ATOM 1316 C C . ILE A 1 184 ? 0.239 0.039 0.332 1.00 96.38 184 ILE A C 1
ATOM 1318 O O . ILE A 1 184 ? 1.446 0.267 0.259 1.00 96.38 184 ILE A O 1
ATOM 1322 N N . ARG A 1 185 ? -0.329 -1.006 -0.265 1.00 96.62 185 ARG A N 1
ATOM 1323 C CA . ARG A 1 185 ? 0.395 -1.960 -1.103 1.00 96.62 185 ARG A CA 1
ATOM 1324 C C . ARG A 1 185 ? -0.165 -1.926 -2.512 1.00 96.62 185 ARG A C 1
ATOM 1326 O O . ARG A 1 185 ? -1.364 -2.079 -2.702 1.00 96.62 185 ARG A O 1
ATOM 1333 N N . ILE A 1 186 ? 0.715 -1.788 -3.494 1.00 96.06 186 ILE A N 1
ATOM 1334 C CA . ILE A 1 186 ? 0.366 -1.845 -4.912 1.00 96.06 186 ILE A CA 1
ATOM 1335 C C . ILE A 1 186 ? 1.052 -3.062 -5.518 1.00 96.06 186 ILE A C 1
ATOM 1337 O O . ILE A 1 186 ? 2.263 -3.241 -5.358 1.00 96.06 186 ILE A O 1
ATOM 1341 N N . VAL A 1 187 ? 0.279 -3.908 -6.191 1.00 96.50 187 VAL A N 1
ATOM 1342 C CA . VAL A 1 187 ? 0.753 -5.091 -6.911 1.00 96.50 187 VAL A CA 1
ATOM 1343 C C . VAL A 1 187 ? 0.531 -4.865 -8.399 1.00 96.50 187 VAL A C 1
ATOM 1345 O O . VAL A 1 187 ? -0.591 -4.586 -8.816 1.00 96.50 187 VAL A O 1
ATOM 1348 N N . TYR A 1 188 ? 1.596 -4.996 -9.189 1.00 95.44 188 TYR A N 1
ATOM 1349 C CA . TYR A 1 188 ? 1.530 -4.901 -10.643 1.00 95.44 188 TYR A CA 1
ATOM 1350 C C . TYR A 1 188 ? 1.451 -6.285 -11.262 1.00 95.44 188 TYR A C 1
ATOM 1352 O O . TYR A 1 188 ? 2.318 -7.133 -11.030 1.00 95.44 188 TYR A O 1
ATOM 1360 N N . ILE A 1 189 ? 0.423 -6.483 -12.071 1.00 96.12 189 ILE A N 1
ATOM 1361 C CA . ILE A 1 189 ? 0.151 -7.701 -12.816 1.00 96.12 189 ILE A CA 1
ATOM 1362 C C . ILE A 1 189 ? 0.392 -7.413 -14.296 1.00 96.12 189 ILE A C 1
ATOM 1364 O O . ILE A 1 189 ? -0.072 -6.409 -14.833 1.00 96.12 189 ILE A O 1
ATOM 1368 N N . GLY A 1 190 ? 1.156 -8.274 -14.954 1.00 94.88 190 GLY A N 1
ATOM 1369 C CA . GLY A 1 190 ? 1.404 -8.190 -16.383 1.00 94.88 190 GLY A CA 1
ATOM 1370 C C . GLY A 1 190 ? 0.212 -8.642 -17.204 1.00 94.88 190 GLY A C 1
ATOM 1371 O O . GLY A 1 190 ? -0.734 -9.248 -16.705 1.00 94.88 190 GLY A O 1
ATOM 1372 N N . LYS A 1 191 ? 0.289 -8.395 -18.509 1.00 93.31 191 LYS A N 1
ATOM 1373 C CA . LYS A 1 191 ? -0.703 -8.867 -19.481 1.00 93.31 191 LYS A CA 1
ATOM 1374 C C . LYS A 1 191 ? -0.873 -10.397 -19.481 1.00 93.31 191 LYS A C 1
ATOM 1376 O O . LYS A 1 191 ? -1.940 -10.891 -19.826 1.00 93.31 191 LYS A O 1
ATOM 1381 N N . ASP A 1 192 ? 0.153 -11.138 -19.066 1.00 92.50 192 ASP A N 1
ATOM 1382 C CA . ASP A 1 192 ? 0.137 -12.597 -18.894 1.00 92.50 192 ASP A CA 1
ATOM 1383 C C . ASP A 1 192 ? -0.517 -13.060 -17.575 1.00 92.50 192 ASP A C 1
ATOM 1385 O O . ASP A 1 192 ? -0.559 -14.257 -17.289 1.00 92.50 192 ASP A O 1
ATOM 1389 N N . GLY A 1 193 ? -1.012 -12.125 -16.757 1.00 92.19 193 GLY A N 1
ATOM 1390 C CA . GLY A 1 193 ? -1.610 -12.395 -15.452 1.00 92.19 193 GLY A CA 1
ATOM 1391 C C . GLY A 1 193 ? -0.594 -12.662 -14.340 1.00 92.19 193 GLY A C 1
ATOM 1392 O O . GLY A 1 193 ? -0.995 -12.946 -13.211 1.00 92.19 193 GLY A O 1
ATOM 1393 N N . ARG A 1 194 ? 0.715 -12.576 -14.614 1.00 93.88 194 ARG A N 1
ATOM 1394 C CA . ARG A 1 194 ? 1.754 -12.798 -13.601 1.00 93.88 194 ARG A CA 1
ATOM 1395 C C . ARG A 1 194 ? 2.074 -11.516 -12.856 1.00 93.88 194 ARG A C 1
ATOM 1397 O O . ARG A 1 194 ? 2.048 -10.425 -13.414 1.00 93.88 194 ARG A O 1
ATOM 1404 N N . GLN A 1 195 ? 2.437 -11.648 -11.585 1.00 95.00 195 GLN A N 1
ATOM 1405 C CA . GLN A 1 195 ? 2.952 -10.518 -10.826 1.00 95.00 195 GLN A CA 1
ATOM 1406 C C . GLN A 1 195 ? 4.324 -10.104 -11.371 1.00 95.00 195 GLN A C 1
ATOM 1408 O O . GLN A 1 195 ? 5.277 -10.878 -11.314 1.00 95.00 195 GLN A O 1
ATOM 1413 N N . ILE A 1 196 ? 4.420 -8.867 -11.856 1.00 94.81 196 ILE A N 1
ATOM 1414 C CA . ILE A 1 196 ? 5.676 -8.260 -12.315 1.00 94.81 196 ILE A CA 1
ATOM 1415 C C . ILE A 1 196 ? 6.427 -7.656 -11.123 1.00 94.81 196 ILE A C 1
ATOM 1417 O O . ILE A 1 196 ? 7.652 -7.702 -11.059 1.00 94.81 196 ILE A O 1
ATOM 1421 N N . GLY A 1 197 ? 5.697 -7.105 -10.149 1.00 94.56 197 GLY A N 1
ATOM 1422 C CA . GLY A 1 197 ? 6.300 -6.505 -8.967 1.00 94.56 197 GLY A CA 1
ATOM 1423 C C . GLY A 1 197 ? 5.284 -5.999 -7.956 1.00 94.56 197 GLY A C 1
ATOM 1424 O O . GLY A 1 197 ? 4.072 -6.096 -8.148 1.00 94.56 197 GLY A O 1
ATOM 1425 N N . SER A 1 198 ? 5.778 -5.486 -6.834 1.00 95.50 198 SER A N 1
ATOM 1426 C CA . SER A 1 198 ? 4.939 -4.808 -5.848 1.00 95.50 198 SER A CA 1
ATOM 1427 C C . SER A 1 198 ? 5.741 -3.800 -5.043 1.00 95.50 198 SER A C 1
ATOM 1429 O O . SER A 1 198 ? 6.914 -4.040 -4.755 1.00 95.50 198 SER A O 1
ATOM 1431 N N . ALA A 1 199 ? 5.091 -2.727 -4.604 1.00 95.31 199 ALA A N 1
ATOM 1432 C CA . ALA A 1 199 ? 5.631 -1.854 -3.573 1.00 95.31 199 ALA A CA 1
ATOM 1433 C C . ALA A 1 199 ? 4.647 -1.736 -2.413 1.00 95.31 199 ALA A C 1
ATOM 1435 O O . ALA A 1 199 ? 3.433 -1.836 -2.586 1.00 95.31 199 ALA A O 1
ATOM 1436 N N . MET A 1 200 ? 5.195 -1.519 -1.227 1.00 96.25 200 MET A N 1
ATOM 1437 C CA . MET A 1 200 ? 4.440 -1.207 -0.028 1.00 96.25 200 MET A CA 1
ATOM 1438 C C . MET A 1 200 ? 4.998 0.090 0.530 1.00 96.25 200 MET A C 1
ATOM 1440 O O . MET A 1 200 ? 6.220 0.225 0.616 1.00 96.25 200 MET A O 1
ATOM 1444 N N . ALA A 1 201 ? 4.099 1.004 0.869 1.00 96.38 201 ALA A N 1
ATOM 1445 C CA . ALA A 1 201 ? 4.379 2.229 1.586 1.00 96.38 201 ALA A CA 1
ATOM 1446 C C . ALA A 1 201 ? 3.741 2.149 2.976 1.00 96.38 201 ALA A C 1
ATOM 1448 O O . ALA A 1 201 ? 2.596 1.721 3.150 1.00 96.38 201 ALA A O 1
ATOM 1449 N N . THR A 1 202 ? 4.516 2.551 3.968 1.00 95.75 202 THR A N 1
ATOM 1450 C CA . THR A 1 202 ? 4.162 2.579 5.383 1.00 95.75 202 THR A CA 1
ATOM 1451 C C . THR A 1 202 ? 4.660 3.885 5.970 1.00 95.75 202 THR A C 1
ATOM 1453 O O . THR A 1 202 ? 5.550 4.529 5.408 1.00 95.75 202 THR A O 1
ATOM 1456 N N . ARG A 1 203 ? 4.165 4.225 7.159 1.00 94.69 203 ARG A N 1
ATOM 1457 C CA . ARG A 1 203 ? 4.631 5.385 7.922 1.00 94.69 203 ARG A CA 1
ATOM 1458 C C . ARG A 1 203 ? 6.163 5.488 7.993 1.00 94.69 203 ARG A C 1
ATOM 1460 O O . ARG A 1 203 ? 6.719 6.543 7.714 1.00 94.69 203 ARG A O 1
ATOM 1467 N N . GLN A 1 204 ? 6.843 4.377 8.289 1.00 94.44 204 GLN A N 1
ATOM 1468 C CA . GLN A 1 204 ? 8.307 4.330 8.409 1.00 94.44 204 GLN A CA 1
ATOM 1469 C C . GLN A 1 204 ? 9.031 4.653 7.099 1.00 94.44 204 GLN A C 1
ATOM 1471 O O . GLN A 1 204 ? 10.097 5.257 7.127 1.00 94.44 204 GLN A O 1
ATOM 1476 N N . GLN A 1 205 ? 8.466 4.252 5.960 1.00 92.12 205 GLN A N 1
ATOM 1477 C CA . GLN A 1 205 ? 9.062 4.520 4.650 1.00 92.12 205 GLN A CA 1
ATOM 1478 C C . GLN A 1 205 ? 8.836 5.963 4.198 1.00 92.12 205 GLN A C 1
ATOM 1480 O O . GLN A 1 205 ? 9.671 6.496 3.477 1.00 92.12 205 GLN A O 1
ATOM 1485 N N . CYS A 1 206 ? 7.734 6.585 4.626 1.00 91.88 206 CYS A N 1
ATOM 1486 C CA . CYS A 1 206 ? 7.417 7.969 4.281 1.00 91.88 206 CYS A CA 1
ATOM 1487 C C . CYS A 1 206 ? 8.012 9.009 5.245 1.00 91.88 206 CYS A C 1
ATOM 1489 O O . CYS A 1 206 ? 8.082 10.180 4.892 1.00 91.88 206 CYS A O 1
ATOM 1491 N N . GLY A 1 207 ? 8.466 8.602 6.437 1.00 88.88 207 GLY A N 1
ATOM 1492 C CA . GLY A 1 207 ? 9.144 9.491 7.388 1.00 88.88 207 GLY A CA 1
ATOM 1493 C C . GLY A 1 207 ? 8.217 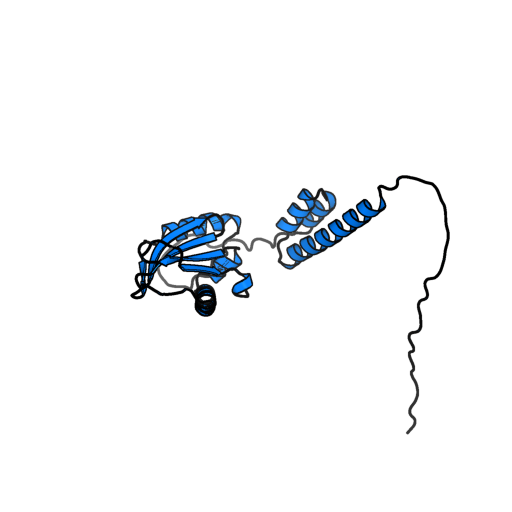10.380 8.226 1.00 88.88 207 GLY A C 1
ATOM 1494 O O . GLY A 1 207 ? 8.660 11.425 8.700 1.00 88.88 207 GLY A O 1
ATOM 1495 N N . PHE A 1 208 ? 6.955 9.976 8.409 1.00 81.62 208 PHE A N 1
ATOM 1496 C CA . PHE A 1 208 ? 5.966 10.663 9.258 1.00 81.62 208 PHE A CA 1
ATOM 1497 C C . PHE A 1 208 ? 5.842 10.037 10.656 1.00 81.62 208 PHE A C 1
ATOM 1499 O O . PHE A 1 208 ? 6.231 8.863 10.842 1.00 81.62 208 PHE A O 1
#

Foldseek 3Di:
DDDDDDDDDDDDDDDDDDDDDDDDDDPPVPVVVVVVVVVVVVLCVVLVVCVVVVVLLVSLVSCVVVVVPVVSVVSVVVPDPDDPPDDDDDDDDDDDDDDDDDDQQALVCQLVVQQVVQVPDDPFDDPDPFKTFHGWDRDRLEIETEIEGADPPDACDPVNLLVVLQVLLPPPVNVSSQVNPHKYKYWYAYPVRDTRDMHIHHCVSSVD

Radius of gyration: 28.27 Å; chains: 1; bounding box: 78×66×73 Å

pLDDT: mean 77.02, std 19.84, range [34.62, 97.44]

Sequence (208 aa):
MAMGSGMVHCNTMDMGGASQSDDGYALGQGIGALIARGRENSFRKKVGQMLANGDCEGAARFALEKGRLELGADIAKSCKPAPPMASAYINKPPAGGSAAQPASISSAQLESYLRNTAASIQTPVAIDDVTTVSRVEAIGSQLLLTANISKEGMGFTEDQRIRLVNNICAFDGSQPLMQAGASIRIVYIGKDGRQIGSAMATRQQCGF